Protein AF-Q4DW74-F1 (afdb_monomer_lite)

Secondary structure (DSSP, 8-state):
------------------------TT-----EE-TTS-EE-----------TT-TTTT--SSGGGG-S-S-SS-SSTT-GGGS--PPP-HHHHH---SGGGTT--PPPTT--SGGGPPPHHHHHHHHHHHHHHHHTT---HHHHHHTS-TT-TT-----HHHHTTS-S------SS-EETTEE-SS----TTTTSSS-------SS-PPPPPBTTTB---TTT---S--TT-PPPPPHHHHHHHHHHTT-S-GGGG-------------------PPP-PPPPPPP-------------------------------------------PPPPP---PPP--PPPPHHHHHHHHHHHHHHHHHH----

Radius of gyration: 37.07 Å; chains: 1; bounding box: 105×82×96 Å

Structure (mmCIF, N/CA/C/O backbone):
data_AF-Q4DW74-F1
#
_entry.id   AF-Q4DW74-F1
#
loop_
_atom_site.group_PDB
_atom_site.id
_atom_site.type_symbol
_atom_site.label_atom_id
_atom_site.label_alt_id
_atom_site.label_comp_id
_atom_site.label_asym_id
_atom_site.label_entity_id
_atom_site.label_seq_id
_atom_site.pdbx_PDB_ins_code
_atom_site.Cartn_x
_atom_site.Cartn_y
_atom_site.Cartn_z
_atom_site.occupancy
_atom_site.B_iso_or_equiv
_atom_site.auth_seq_id
_atom_site.auth_comp_id
_atom_site.auth_asym_id
_atom_site.auth_atom_id
_atom_site.pdbx_PDB_model_num
ATOM 1 N N . MET A 1 1 ? -3.933 -11.320 -63.863 1.00 44.84 1 MET A N 1
ATOM 2 C CA . MET A 1 1 ? -2.731 -10.717 -64.478 1.00 44.84 1 MET A CA 1
ATOM 3 C C . MET A 1 1 ? -1.584 -10.822 -63.482 1.00 44.84 1 MET A C 1
ATOM 5 O O . MET A 1 1 ? -1.644 -10.187 -62.441 1.00 44.84 1 MET A O 1
ATOM 9 N N . HIS A 1 2 ? -0.610 -11.697 -63.739 1.00 45.28 2 HIS A N 1
ATOM 10 C CA . HIS A 1 2 ? 0.595 -11.840 -62.915 1.00 45.28 2 HIS A CA 1
ATOM 11 C C . HIS A 1 2 ? 1.611 -10.762 -63.317 1.00 45.28 2 HIS A C 1
ATOM 13 O O . HIS A 1 2 ? 1.983 -10.729 -64.492 1.00 45.28 2 HIS A O 1
ATOM 19 N N . PRO A 1 3 ? 2.108 -9.917 -62.400 1.00 59.47 3 PRO A N 1
ATOM 20 C CA . PRO A 1 3 ? 3.282 -9.113 -62.694 1.00 59.47 3 PRO A CA 1
ATOM 21 C C . PRO A 1 3 ? 4.505 -10.040 -62.723 1.00 59.47 3 PRO A C 1
ATOM 23 O O . PRO A 1 3 ? 4.960 -10.534 -61.692 1.00 59.47 3 PRO A O 1
ATOM 26 N N . ARG A 1 4 ? 5.026 -10.313 -63.924 1.00 52.66 4 ARG A N 1
ATOM 27 C CA . ARG A 1 4 ? 6.381 -10.850 -64.101 1.00 52.66 4 ARG A CA 1
ATOM 28 C C . ARG A 1 4 ? 7.361 -9.742 -63.715 1.00 52.66 4 ARG A C 1
ATOM 30 O O . ARG A 1 4 ? 7.596 -8.831 -64.498 1.00 52.66 4 ARG A O 1
ATOM 37 N N . LEU A 1 5 ? 7.915 -9.813 -62.507 1.00 51.16 5 LEU A N 1
ATOM 38 C CA . LEU A 1 5 ? 9.083 -9.020 -62.132 1.00 51.16 5 LEU A CA 1
ATOM 39 C C . LEU A 1 5 ? 10.327 -9.714 -62.698 1.00 51.16 5 LEU A C 1
ATOM 41 O O . LEU A 1 5 ? 10.825 -10.682 -62.129 1.00 51.16 5 LEU A O 1
ATOM 45 N N . GLN A 1 6 ? 10.797 -9.239 -63.851 1.00 50.84 6 GLN A N 1
ATOM 46 C CA . GLN A 1 6 ? 12.161 -9.490 -64.309 1.00 50.84 6 GLN A CA 1
ATOM 47 C C . GLN A 1 6 ? 13.092 -8.540 -63.549 1.00 50.84 6 GLN A C 1
ATOM 49 O O . GLN A 1 6 ? 13.115 -7.343 -63.817 1.00 50.84 6 GLN A O 1
ATOM 54 N N . CYS A 1 7 ? 13.853 -9.075 -62.596 1.00 45.88 7 CYS A N 1
ATOM 55 C CA . CYS A 1 7 ? 15.020 -8.396 -62.044 1.00 45.88 7 CYS A CA 1
ATOM 56 C C . CYS A 1 7 ? 16.254 -8.906 -62.789 1.00 45.88 7 CYS A C 1
ATOM 58 O O . CYS A 1 7 ? 16.710 -10.022 -62.551 1.00 45.88 7 CYS A O 1
ATOM 60 N N . SER A 1 8 ? 16.784 -8.096 -63.697 1.00 46.50 8 SER A N 1
ATOM 61 C CA . SER A 1 8 ? 18.131 -8.248 -64.244 1.00 46.50 8 SER A CA 1
ATOM 62 C C . SER A 1 8 ? 19.105 -7.501 -63.331 1.00 46.50 8 SER A C 1
ATOM 64 O O . SER A 1 8 ? 19.086 -6.272 -63.301 1.00 46.50 8 SER A O 1
ATOM 66 N N . SER A 1 9 ? 19.934 -8.223 -62.571 1.00 50.59 9 SER A N 1
ATOM 67 C CA . SER A 1 9 ? 21.164 -7.657 -62.002 1.00 50.59 9 SER A CA 1
ATOM 68 C C . SER A 1 9 ? 22.356 -8.337 -62.659 1.00 50.59 9 SER A C 1
ATOM 70 O O . SER A 1 9 ? 22.619 -9.517 -62.417 1.00 50.59 9 SER A O 1
ATOM 72 N N . THR A 1 10 ? 23.044 -7.588 -63.503 1.00 47.59 10 THR A N 1
ATOM 73 C CA . THR A 1 10 ? 24.372 -7.911 -64.011 1.00 47.59 10 THR A CA 1
ATOM 74 C C . THR A 1 10 ? 25.407 -7.323 -63.054 1.00 47.59 10 THR A C 1
ATOM 76 O O . THR A 1 10 ? 25.211 -6.234 -62.524 1.00 47.59 10 THR A O 1
ATOM 79 N N . ASP A 1 11 ? 26.480 -8.082 -62.865 1.00 42.69 11 ASP A N 1
ATOM 80 C CA . ASP A 1 11 ? 27.763 -7.709 -62.270 1.00 42.69 11 ASP A CA 1
ATOM 81 C C . ASP A 1 11 ? 27.876 -7.479 -60.752 1.00 42.69 11 ASP A C 1
ATOM 83 O O . ASP A 1 11 ? 27.497 -6.469 -60.167 1.00 42.69 11 ASP A O 1
ATOM 87 N N . ALA A 1 12 ? 28.443 -8.527 -60.141 1.00 45.84 12 ALA A N 1
ATOM 88 C CA . ALA A 1 12 ? 29.702 -8.500 -59.400 1.00 45.84 12 ALA A CA 1
ATOM 89 C C . ALA A 1 12 ? 29.939 -7.296 -58.477 1.00 45.84 12 ALA A C 1
ATOM 91 O O . ALA A 1 12 ? 30.597 -6.338 -58.845 1.00 45.84 12 ALA A O 1
ATOM 92 N N . ASP A 1 13 ? 29.480 -7.426 -57.232 1.00 45.56 13 ASP A N 1
ATOM 93 C CA . ASP A 1 13 ? 30.366 -7.292 -56.073 1.00 45.56 13 ASP A CA 1
ATOM 94 C C . ASP A 1 13 ? 29.697 -7.918 -54.840 1.00 45.56 13 ASP A C 1
ATOM 96 O O . ASP A 1 13 ? 28.639 -7.500 -54.360 1.00 45.56 13 ASP A O 1
ATOM 100 N N . PHE A 1 14 ? 30.306 -9.000 -54.351 1.00 43.28 14 PHE A N 1
ATOM 101 C CA . PHE A 1 14 ? 29.861 -9.786 -53.202 1.00 43.28 14 PHE A CA 1
ATOM 102 C C . PHE A 1 14 ? 30.123 -9.023 -51.894 1.00 43.28 14 PHE A C 1
ATOM 104 O O . PHE A 1 14 ? 31.085 -9.289 -51.181 1.00 43.28 14 PHE A O 1
ATOM 111 N N . PHE A 1 15 ? 29.225 -8.117 -51.515 1.00 45.59 15 PHE A N 1
ATOM 112 C CA . PHE A 1 15 ? 29.114 -7.656 -50.131 1.00 45.59 15 PHE A CA 1
ATOM 113 C C . PHE A 1 15 ? 27.687 -7.822 -49.626 1.00 45.59 15 PHE A C 1
ATOM 115 O O . PHE A 1 15 ? 26.719 -7.533 -50.325 1.00 45.59 15 PHE A O 1
ATOM 122 N N . ARG A 1 16 ? 27.577 -8.321 -48.389 1.00 51.59 16 ARG A N 1
ATOM 123 C CA . ARG A 1 16 ? 26.347 -8.598 -47.631 1.00 51.59 16 ARG A CA 1
ATOM 124 C C . ARG A 1 16 ? 25.359 -7.417 -47.673 1.00 51.59 16 ARG A C 1
ATOM 126 O O . ARG A 1 16 ? 25.294 -6.619 -46.745 1.00 51.59 16 ARG A O 1
ATOM 133 N N . ARG A 1 17 ? 24.547 -7.325 -48.722 1.00 54.62 17 ARG A N 1
ATOM 134 C CA . ARG A 1 17 ? 23.360 -6.469 -48.795 1.00 54.62 17 ARG A CA 1
ATOM 135 C C . ARG A 1 17 ? 22.158 -7.376 -48.983 1.00 54.62 17 ARG A C 1
ATOM 137 O O . ARG A 1 17 ? 21.857 -7.814 -50.086 1.00 54.62 17 ARG A O 1
ATOM 144 N N . GLY A 1 18 ? 21.488 -7.689 -47.875 1.00 54.59 18 GLY A N 1
ATOM 145 C CA . GLY A 1 18 ? 20.152 -8.267 -47.939 1.00 54.59 18 GLY A CA 1
ATOM 146 C C . GLY A 1 18 ? 19.253 -7.302 -48.706 1.00 54.59 18 GLY A C 1
ATOM 147 O O . GLY A 1 18 ? 19.072 -6.159 -48.286 1.00 54.59 18 GLY A O 1
ATOM 148 N N . ILE A 1 19 ? 18.737 -7.742 -49.852 1.00 56.97 19 ILE A N 1
ATOM 149 C CA . ILE A 1 19 ? 17.760 -6.984 -50.629 1.00 56.97 19 ILE A CA 1
ATOM 150 C C . ILE A 1 19 ? 16.474 -6.961 -49.806 1.00 56.97 19 ILE A C 1
ATOM 152 O O . ILE A 1 19 ? 15.724 -7.933 -49.759 1.00 56.97 19 ILE A O 1
ATOM 156 N N . CYS A 1 20 ? 16.242 -5.851 -49.115 1.00 54.75 20 CYS A N 1
ATOM 157 C CA . CYS A 1 20 ? 14.987 -5.598 -48.431 1.00 54.75 20 CYS A CA 1
ATOM 158 C C . CYS A 1 20 ? 14.005 -5.050 -49.474 1.00 54.75 20 CYS A C 1
ATOM 160 O O . CYS A 1 20 ? 13.934 -3.843 -49.710 1.00 54.75 20 CYS A O 1
ATOM 162 N N . ALA A 1 21 ? 13.295 -5.941 -50.169 1.00 55.81 21 ALA A N 1
ATOM 163 C CA . ALA A 1 21 ? 12.169 -5.530 -50.996 1.00 55.81 21 ALA A CA 1
ATOM 164 C C . ALA A 1 21 ? 11.084 -4.964 -50.067 1.00 55.81 21 ALA A C 1
ATOM 166 O O . ALA A 1 21 ? 10.606 -5.661 -49.172 1.00 55.81 21 ALA A O 1
ATOM 167 N N . ARG A 1 22 ? 10.724 -3.689 -50.259 1.00 49.09 22 ARG A N 1
ATOM 168 C CA . ARG A 1 22 ? 9.644 -3.009 -49.531 1.00 49.09 22 ARG A CA 1
ATOM 169 C C . ARG A 1 22 ? 8.293 -3.639 -49.888 1.00 49.09 22 ARG A C 1
ATOM 171 O O . ARG A 1 22 ? 7.554 -3.110 -50.709 1.00 49.09 22 ARG A O 1
ATOM 178 N N . PHE A 1 23 ? 7.968 -4.766 -49.268 1.00 55.03 23 PHE A N 1
ATOM 179 C CA . PHE A 1 23 ? 6.585 -5.194 -49.089 1.00 55.03 23 PHE A CA 1
ATOM 180 C C . PHE A 1 23 ? 6.030 -4.513 -47.836 1.00 55.03 23 PHE A C 1
ATOM 182 O O . PHE A 1 23 ? 6.805 -4.106 -46.972 1.00 55.03 23 PHE A O 1
ATOM 189 N N . SER A 1 24 ? 4.706 -4.314 -47.797 1.00 57.78 24 SER A N 1
ATOM 190 C CA . SER A 1 24 ? 3.958 -3.675 -46.701 1.00 57.78 24 SER A CA 1
ATOM 191 C C . SER A 1 24 ? 4.647 -3.862 -45.346 1.00 57.78 24 SER A C 1
ATOM 193 O O . SER A 1 24 ? 4.995 -4.988 -44.992 1.00 57.78 24 SER A O 1
ATOM 195 N N . LEU A 1 25 ? 4.819 -2.760 -44.604 1.00 57.75 25 LEU A N 1
ATOM 196 C CA . LEU A 1 25 ? 5.593 -2.609 -43.356 1.00 57.75 25 LEU A CA 1
ATOM 197 C C . LEU A 1 25 ? 5.300 -3.660 -42.257 1.00 57.75 25 LEU A C 1
ATOM 199 O O . LEU A 1 25 ? 5.953 -3.674 -41.221 1.00 57.75 25 LEU A O 1
ATOM 203 N N . GLN A 1 26 ? 4.319 -4.532 -42.474 1.00 59.12 26 GLN A N 1
ATOM 204 C CA . GLN A 1 26 ? 3.887 -5.609 -41.595 1.00 59.12 26 GLN A CA 1
ATOM 205 C C . GLN A 1 26 ? 4.569 -6.970 -41.848 1.00 59.12 26 GLN A C 1
ATOM 207 O O . GLN A 1 26 ? 4.440 -7.852 -41.000 1.00 59.12 26 GLN A O 1
ATOM 212 N N . CYS A 1 27 ? 5.306 -7.182 -42.949 1.00 57.38 27 CYS A N 1
ATOM 213 C CA . CYS A 1 27 ? 5.961 -8.472 -43.228 1.00 57.38 27 CYS A CA 1
ATOM 214 C C . CYS A 1 27 ? 7.404 -8.308 -43.736 1.00 57.38 27 CYS A C 1
ATOM 216 O O . CYS A 1 27 ? 7.640 -8.099 -44.923 1.00 57.38 27 CYS A O 1
ATOM 218 N N . LEU A 1 28 ? 8.385 -8.452 -42.838 1.00 58.97 28 LEU A N 1
ATOM 219 C CA . LEU A 1 28 ? 9.796 -8.629 -43.200 1.00 58.97 28 LEU A CA 1
ATOM 220 C C . LEU A 1 28 ? 10.042 -10.097 -43.574 1.00 58.97 28 LEU A C 1
ATOM 222 O O . LEU A 1 28 ? 10.019 -10.974 -42.712 1.00 58.97 28 LEU A O 1
ATOM 226 N N . PHE A 1 29 ? 10.297 -10.360 -44.855 1.00 59.84 29 PHE A N 1
ATOM 227 C CA . PHE A 1 29 ? 10.784 -11.657 -45.321 1.00 59.84 29 PHE A CA 1
ATOM 228 C C . PHE A 1 29 ? 12.314 -11.656 -45.296 1.00 59.84 29 PHE A C 1
ATOM 230 O O . PHE A 1 29 ? 12.952 -10.868 -45.993 1.00 59.84 29 PHE A O 1
ATOM 237 N N . PHE A 1 30 ? 12.912 -12.544 -44.501 1.00 60.31 30 PHE A N 1
ATOM 238 C CA . PHE A 1 30 ? 14.353 -12.778 -44.527 1.00 60.31 30 PHE A CA 1
ATOM 239 C C . PHE A 1 30 ? 14.657 -13.901 -45.517 1.00 60.31 30 PHE A C 1
ATOM 241 O O . PHE A 1 30 ? 14.289 -15.054 -45.300 1.00 60.31 30 PHE A O 1
ATOM 248 N N . PHE A 1 31 ? 15.340 -13.564 -46.608 1.00 61.06 31 PHE A N 1
ATOM 249 C CA . PHE A 1 31 ? 15.869 -14.548 -47.546 1.00 61.06 31 PHE A CA 1
ATOM 250 C C . PHE A 1 31 ? 17.258 -14.981 -47.077 1.00 61.06 31 PHE A C 1
ATOM 252 O O . PHE A 1 31 ? 18.255 -14.310 -47.339 1.00 61.06 31 PHE A O 1
ATOM 259 N N . CYS A 1 32 ? 17.331 -16.109 -46.373 1.00 59.69 32 CYS A N 1
ATOM 260 C CA . CYS A 1 32 ? 18.604 -16.770 -46.108 1.00 59.69 32 CYS A CA 1
ATOM 261 C C . CYS A 1 32 ? 18.934 -17.673 -47.301 1.00 59.69 32 CYS A C 1
ATOM 263 O O . CYS A 1 32 ? 18.243 -18.659 -47.558 1.00 59.69 32 CYS A O 1
ATOM 265 N N . ARG A 1 33 ? 19.991 -17.337 -48.046 1.00 60.56 33 ARG A N 1
ATOM 266 C CA . ARG A 1 33 ? 20.530 -18.223 -49.082 1.00 60.56 33 ARG A CA 1
ATOM 267 C C . ARG A 1 33 ? 21.269 -19.358 -48.372 1.00 60.56 33 ARG A C 1
ATOM 269 O O . ARG A 1 33 ? 22.346 -19.139 -47.826 1.00 60.56 33 ARG A O 1
ATOM 276 N N . GLY A 1 34 ? 20.663 -20.545 -48.321 1.00 64.06 34 GLY A N 1
ATOM 277 C CA . GLY A 1 34 ? 21.353 -21.741 -47.845 1.00 64.06 34 GLY A CA 1
ATOM 278 C C . GLY A 1 34 ? 22.546 -22.040 -48.755 1.00 64.06 34 GLY A C 1
ATOM 279 O O . GLY A 1 34 ? 22.468 -21.802 -49.963 1.00 64.06 34 GLY A O 1
ATOM 280 N N . GLY A 1 35 ? 23.641 -22.561 -48.189 1.00 73.50 35 GLY A N 1
ATOM 281 C CA . GLY A 1 35 ? 24.902 -22.836 -48.902 1.00 73.50 35 GLY A CA 1
ATOM 282 C C . GLY A 1 35 ? 24.768 -23.728 -50.145 1.00 73.50 35 GLY A C 1
ATOM 283 O O . GLY A 1 35 ? 25.670 -23.778 -50.969 1.00 73.50 35 GLY A O 1
ATOM 284 N N . ASN A 1 36 ? 23.611 -24.360 -50.334 1.00 74.19 36 ASN A N 1
ATOM 285 C CA . ASN A 1 36 ? 23.332 -25.302 -51.410 1.00 74.19 36 ASN A CA 1
ATOM 286 C C . ASN A 1 36 ? 22.682 -24.622 -52.635 1.00 74.19 36 ASN A C 1
ATOM 288 O O . ASN A 1 36 ? 22.180 -25.305 -53.519 1.00 74.19 36 ASN A O 1
ATOM 292 N N . GLY A 1 37 ? 22.580 -23.288 -52.661 1.00 71.00 37 GLY A N 1
ATOM 293 C CA . GLY A 1 37 ? 21.872 -22.553 -53.719 1.00 71.00 37 GLY A CA 1
ATOM 294 C C . GLY A 1 37 ? 20.343 -22.567 -53.594 1.00 71.00 37 GLY A C 1
ATOM 295 O O . GLY A 1 37 ? 19.670 -21.823 -54.302 1.00 71.00 37 GLY A O 1
ATOM 296 N N . TRP A 1 38 ? 19.791 -23.330 -52.649 1.00 64.62 38 TRP A N 1
ATOM 297 C CA . TRP A 1 38 ? 18.365 -23.339 -52.336 1.00 64.62 38 TRP A CA 1
ATOM 298 C C . TRP A 1 38 ? 18.021 -22.167 -51.409 1.00 64.62 38 TRP A C 1
ATOM 300 O O . TRP A 1 38 ? 18.493 -22.080 -50.272 1.00 64.62 38 TRP A O 1
ATOM 310 N N . ALA A 1 39 ? 17.195 -21.244 -51.899 1.00 59.72 39 ALA A N 1
ATOM 311 C CA . ALA A 1 39 ? 16.559 -20.233 -51.067 1.00 59.72 39 ALA A CA 1
ATOM 312 C C . ALA A 1 39 ? 15.363 -20.877 -50.354 1.00 59.72 39 ALA A C 1
ATOM 314 O O . ALA A 1 39 ? 14.342 -21.162 -50.976 1.00 59.72 39 ALA A O 1
ATOM 315 N N . PHE A 1 40 ? 15.480 -21.113 -49.047 1.00 57.06 40 PHE A N 1
ATOM 316 C CA . PHE A 1 40 ? 14.324 -21.467 -48.231 1.00 57.06 40 PHE A CA 1
ATOM 317 C C . PHE A 1 40 ? 13.594 -20.181 -47.849 1.00 57.06 40 PHE A C 1
ATOM 319 O O . PHE A 1 40 ? 14.096 -19.372 -47.069 1.00 57.06 40 PHE A O 1
ATOM 326 N N . VAL A 1 41 ? 12.388 -19.997 -48.388 1.00 60.12 41 VAL A N 1
ATOM 327 C CA . VAL A 1 41 ? 11.435 -19.025 -47.849 1.00 60.12 41 VAL A CA 1
ATOM 328 C C . VAL A 1 41 ? 10.848 -19.644 -46.586 1.00 60.12 41 VAL A C 1
ATOM 330 O O . VAL A 1 41 ? 9.824 -20.321 -46.618 1.00 60.12 41 VAL A O 1
ATOM 333 N N . SER A 1 42 ? 11.526 -19.454 -45.456 1.00 54.16 42 SER A N 1
ATOM 334 C CA . SER A 1 42 ? 10.931 -19.773 -44.163 1.00 54.16 42 SER A CA 1
ATOM 335 C C . SER A 1 42 ? 9.859 -18.728 -43.870 1.00 54.16 42 SER A C 1
ATOM 337 O O . SER A 1 42 ? 10.152 -17.631 -43.401 1.00 54.16 42 SER A O 1
ATOM 339 N N . ALA A 1 43 ? 8.594 -19.086 -44.102 1.00 56.94 43 ALA A N 1
ATOM 340 C CA . ALA A 1 43 ? 7.433 -18.330 -43.625 1.00 56.94 43 ALA A CA 1
ATOM 341 C C . ALA A 1 43 ? 7.332 -18.301 -42.081 1.00 56.94 43 ALA A C 1
ATOM 343 O O . ALA A 1 43 ? 6.402 -17.725 -41.525 1.00 56.94 43 ALA A O 1
ATOM 344 N N . ALA A 1 44 ? 8.321 -18.857 -41.371 1.00 55.38 44 ALA A N 1
ATOM 345 C CA . ALA A 1 44 ? 8.503 -18.733 -39.930 1.00 55.38 44 ALA A CA 1
ATOM 346 C C . ALA A 1 44 ? 8.997 -17.340 -39.486 1.00 55.38 44 ALA A C 1
ATOM 348 O O . ALA A 1 44 ? 9.523 -17.200 -38.382 1.00 55.38 44 ALA A O 1
ATOM 349 N N . ALA A 1 45 ? 8.794 -16.296 -40.300 1.00 54.31 45 ALA A N 1
ATOM 350 C CA . ALA A 1 45 ? 8.802 -14.918 -39.828 1.00 54.31 45 ALA A CA 1
ATOM 351 C C . ALA A 1 45 ? 7.566 -14.710 -38.938 1.00 54.31 45 ALA A C 1
ATOM 353 O O . ALA A 1 45 ? 6.594 -14.055 -39.313 1.00 54.31 45 ALA A O 1
ATOM 354 N N . GLY A 1 46 ? 7.588 -15.333 -37.755 1.00 55.69 46 GLY A N 1
ATOM 355 C CA . GLY A 1 46 ? 6.679 -15.010 -36.674 1.00 55.69 46 GLY A CA 1
ATOM 356 C C . GLY A 1 46 ? 6.720 -13.503 -36.523 1.00 55.69 46 GLY A C 1
ATOM 357 O O . GLY A 1 46 ? 7.796 -12.929 -36.368 1.00 55.69 46 GLY A O 1
ATOM 358 N N . CYS A 1 47 ? 5.564 -12.866 -36.685 1.00 56.38 47 CYS A N 1
ATOM 359 C CA . CYS A 1 47 ? 5.445 -11.427 -36.599 1.00 56.38 47 CYS A CA 1
ATOM 360 C C . CYS A 1 47 ? 5.987 -11.014 -35.224 1.00 56.38 47 CYS A C 1
ATOM 362 O O . CYS A 1 47 ? 5.341 -11.236 -34.196 1.00 56.38 47 CYS A O 1
ATOM 364 N N . CYS A 1 48 ? 7.223 -10.507 -35.202 1.00 64.44 48 CYS A N 1
ATOM 365 C CA . CYS A 1 48 ? 7.886 -9.994 -34.016 1.00 64.44 48 CYS A CA 1
ATOM 366 C C . CYS A 1 48 ? 7.224 -8.663 -33.678 1.00 64.44 48 CYS A C 1
ATOM 368 O O . CYS A 1 48 ? 7.822 -7.603 -33.845 1.00 64.44 48 CYS A O 1
ATOM 370 N N . PHE A 1 49 ? 5.961 -8.715 -33.250 1.00 66.38 49 PHE A N 1
ATOM 371 C CA . PHE A 1 49 ? 5.303 -7.584 -32.632 1.00 66.38 49 PHE A CA 1
ATOM 372 C C . PHE A 1 49 ? 6.163 -7.208 -31.433 1.00 66.38 49 PHE A C 1
ATOM 374 O O . PHE A 1 49 ? 6.200 -7.921 -30.424 1.00 66.38 49 PHE A O 1
ATOM 381 N N . LEU A 1 50 ? 6.920 -6.120 -31.592 1.00 71.31 50 LEU A N 1
ATOM 382 C CA . LEU A 1 50 ? 7.630 -5.503 -30.491 1.00 71.31 50 LEU A CA 1
ATOM 383 C C . LEU A 1 50 ? 6.587 -5.277 -29.402 1.00 71.31 50 LEU A C 1
ATOM 385 O O . LEU A 1 50 ? 5.526 -4.700 -29.649 1.00 7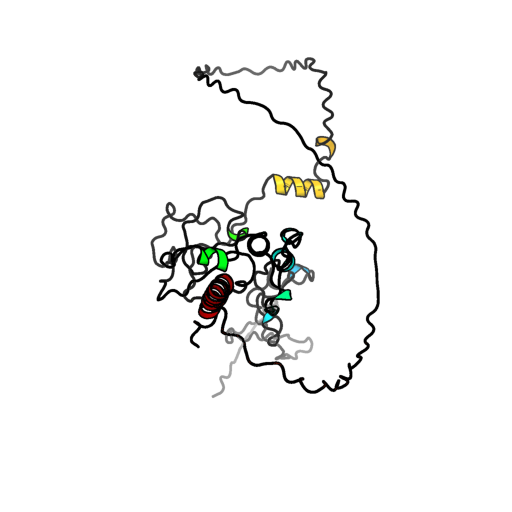1.31 50 LEU A O 1
ATOM 389 N N . ARG A 1 51 ? 6.847 -5.820 -28.212 1.00 79.12 51 ARG A N 1
ATOM 390 C CA . ARG A 1 51 ? 5.987 -5.555 -27.060 1.00 79.12 51 ARG A CA 1
ATOM 391 C C . ARG A 1 51 ? 5.923 -4.041 -26.876 1.00 79.12 51 ARG A C 1
ATOM 393 O O . ARG A 1 51 ? 6.964 -3.398 -26.979 1.00 79.12 51 ARG A O 1
ATOM 400 N N . GLY A 1 52 ? 4.724 -3.516 -26.613 1.00 80.75 52 GLY A N 1
ATOM 401 C CA . GLY A 1 52 ? 4.438 -2.076 -26.656 1.00 80.75 52 GLY A CA 1
ATOM 402 C C . GLY A 1 52 ? 5.417 -1.209 -25.863 1.00 80.75 52 GLY A C 1
ATOM 403 O O . GLY A 1 52 ? 5.747 -0.131 -26.329 1.00 80.75 52 GLY A O 1
ATOM 404 N N . ASP A 1 53 ? 5.951 -1.728 -24.750 1.00 86.19 53 ASP A N 1
ATOM 405 C CA . ASP A 1 53 ? 6.894 -1.030 -23.872 1.00 86.19 53 ASP A CA 1
ATOM 406 C C . ASP A 1 53 ? 7.947 -2.002 -23.301 1.00 86.19 53 ASP A C 1
ATOM 408 O O . ASP A 1 53 ? 7.901 -2.400 -22.135 1.00 86.19 53 ASP A O 1
ATOM 412 N N . ALA A 1 54 ? 8.887 -2.462 -24.129 1.00 86.62 54 ALA A N 1
ATOM 413 C CA . ALA A 1 54 ? 9.983 -3.308 -23.652 1.00 86.62 54 ALA A CA 1
ATOM 414 C C . ALA A 1 54 ? 11.082 -2.463 -22.980 1.00 86.62 54 ALA A C 1
ATOM 416 O O . ALA A 1 54 ? 11.745 -1.653 -23.633 1.00 86.62 54 ALA A O 1
ATOM 417 N N . ARG A 1 55 ? 11.319 -2.679 -21.678 1.00 86.25 55 ARG A N 1
ATOM 418 C CA . ARG A 1 55 ? 12.427 -2.046 -20.944 1.00 86.25 55 ARG A CA 1
ATOM 419 C C . ARG A 1 55 ? 13.761 -2.393 -21.614 1.00 86.25 55 ARG A C 1
ATOM 421 O O . ARG A 1 55 ? 14.077 -3.567 -21.778 1.00 86.25 55 ARG A O 1
ATOM 428 N N . ASN A 1 56 ? 14.541 -1.376 -21.984 1.00 89.00 56 ASN A N 1
ATOM 429 C CA . ASN A 1 56 ? 15.812 -1.520 -22.713 1.00 89.00 56 ASN A CA 1
ATOM 430 C C . ASN A 1 56 ? 15.687 -2.290 -24.046 1.00 89.00 56 ASN A C 1
ATOM 432 O O . ASN A 1 56 ? 16.641 -2.937 -24.498 1.00 89.00 56 ASN A O 1
ATOM 436 N N . GLY A 1 57 ? 14.504 -2.252 -24.668 1.00 87.31 57 GLY A N 1
ATOM 437 C CA . GLY A 1 57 ? 14.238 -2.912 -25.941 1.00 87.31 57 GLY A CA 1
ATOM 438 C C . GLY A 1 57 ? 14.381 -4.436 -25.868 1.00 87.31 57 GLY A C 1
ATOM 439 O O . GLY A 1 57 ? 13.793 -5.099 -25.018 1.00 87.31 57 GLY A O 1
ATOM 440 N N . GLY A 1 58 ? 15.148 -5.009 -26.799 1.00 87.06 58 GLY A N 1
ATOM 441 C CA . GLY A 1 58 ? 15.337 -6.458 -26.956 1.00 87.06 58 GLY A CA 1
ATOM 442 C C . GLY A 1 58 ? 16.464 -7.077 -26.120 1.00 87.06 58 GLY A C 1
ATOM 443 O O . GLY A 1 58 ? 16.882 -8.193 -26.418 1.00 87.06 58 GLY A O 1
ATOM 444 N N . SER A 1 59 ? 16.984 -6.379 -25.107 1.00 88.69 59 SER A N 1
ATOM 445 C CA . SER A 1 59 ? 18.162 -6.827 -24.349 1.00 88.69 59 SER A CA 1
ATOM 446 C C . SER A 1 59 ? 17.900 -8.118 -23.556 1.00 88.69 59 SER A C 1
ATOM 448 O O . SER A 1 59 ? 16.988 -8.188 -22.728 1.00 88.69 59 SER A O 1
ATOM 450 N N . SER A 1 60 ? 18.726 -9.144 -23.781 1.00 90.75 60 SER A N 1
ATOM 451 C CA . SER A 1 60 ? 18.621 -10.464 -23.135 1.00 90.75 60 SER A CA 1
ATOM 452 C C . SER A 1 60 ? 19.924 -10.944 -22.491 1.00 90.75 60 SER A C 1
ATOM 454 O O . SER A 1 60 ? 20.110 -12.144 -22.317 1.00 90.75 60 SER A O 1
ATOM 456 N N . MET A 1 61 ? 20.833 -10.023 -22.168 1.00 94.12 61 MET A N 1
ATOM 457 C CA . MET A 1 61 ? 22.149 -10.360 -21.618 1.00 94.12 61 MET A CA 1
ATOM 458 C C . MET A 1 61 ? 22.044 -11.013 -20.229 1.00 94.12 61 MET A C 1
ATOM 460 O O . MET A 1 61 ? 22.792 -11.934 -19.924 1.00 94.12 61 MET A O 1
ATOM 464 N N . THR A 1 62 ? 21.072 -10.593 -19.411 1.00 92.88 62 THR A N 1
ATOM 465 C CA . THR A 1 62 ? 20.663 -11.303 -18.189 1.00 92.88 62 THR A CA 1
ATOM 466 C C . THR A 1 62 ? 19.138 -11.326 -18.100 1.00 92.88 62 THR A C 1
ATOM 468 O O . THR A 1 62 ? 18.462 -10.476 -18.677 1.00 92.88 62 THR A O 1
ATOM 471 N N . LEU A 1 63 ? 18.545 -12.280 -17.377 1.00 89.44 63 LEU A N 1
ATOM 472 C CA . LEU A 1 63 ? 17.084 -12.286 -17.183 1.00 89.44 63 LEU A CA 1
ATOM 473 C C . LEU A 1 63 ? 16.597 -10.999 -16.494 1.00 89.44 63 LEU A C 1
ATOM 475 O O . LEU A 1 63 ? 15.512 -10.503 -16.796 1.00 89.44 63 LEU A O 1
ATOM 479 N N . CYS A 1 64 ? 17.439 -10.417 -15.638 1.00 89.81 64 CYS A N 1
ATOM 480 C CA . CYS A 1 64 ? 17.151 -9.197 -14.897 1.00 89.81 64 CYS A CA 1
ATOM 481 C C . CYS A 1 64 ? 17.128 -7.934 -15.773 1.00 89.81 64 CYS A C 1
ATOM 483 O O . CYS A 1 64 ? 16.473 -6.966 -15.384 1.00 89.81 64 CYS A O 1
ATOM 485 N N . THR A 1 65 ? 17.768 -7.912 -16.957 1.00 89.31 65 THR A N 1
ATOM 486 C CA . THR A 1 65 ? 17.747 -6.714 -17.827 1.00 89.31 65 THR A CA 1
ATOM 487 C C . THR A 1 65 ? 16.346 -6.363 -18.318 1.00 89.31 65 THR A C 1
ATOM 489 O O . THR A 1 65 ? 16.100 -5.209 -18.661 1.00 89.31 65 THR A O 1
ATOM 492 N N . LYS A 1 66 ? 15.418 -7.329 -18.316 1.00 88.75 66 LYS A N 1
ATOM 493 C CA . LYS A 1 66 ? 14.011 -7.109 -18.677 1.00 88.75 66 LYS A CA 1
ATOM 494 C C . LYS A 1 66 ? 13.179 -6.498 -17.542 1.00 88.75 66 LYS A C 1
ATOM 496 O O . LYS A 1 66 ? 12.083 -6.019 -17.804 1.00 88.75 66 LYS A O 1
ATOM 501 N N . GLY A 1 67 ? 13.696 -6.459 -16.311 1.00 90.19 67 GLY A N 1
ATOM 502 C CA . GLY A 1 67 ? 12.955 -6.036 -15.121 1.00 90.19 67 GLY A CA 1
ATOM 503 C C . GLY A 1 67 ? 12.045 -7.126 -14.540 1.00 90.19 67 GLY A C 1
ATOM 504 O O . GLY A 1 67 ? 11.981 -8.242 -15.049 1.00 90.19 67 GLY A O 1
ATOM 505 N N . MET A 1 68 ? 11.353 -6.797 -13.443 1.00 90.62 68 MET A N 1
ATOM 506 C CA . MET A 1 68 ? 10.433 -7.718 -12.754 1.00 90.62 68 MET A CA 1
ATOM 507 C C . MET A 1 68 ? 9.154 -7.984 -13.572 1.00 90.62 68 MET A C 1
ATOM 509 O O . MET A 1 68 ? 8.640 -9.099 -13.578 1.00 90.62 68 MET A O 1
ATOM 513 N N . GLY A 1 69 ? 8.654 -6.969 -14.283 1.00 88.19 69 GLY A N 1
ATOM 514 C CA . GLY A 1 69 ? 7.547 -7.076 -15.234 1.00 88.19 69 GLY A CA 1
ATOM 515 C C . GLY A 1 69 ? 8.064 -6.976 -16.667 1.00 88.19 69 GLY A C 1
ATOM 516 O O . GLY A 1 69 ? 8.831 -6.074 -16.986 1.00 88.19 69 GLY A O 1
ATOM 517 N N . LEU A 1 70 ? 7.662 -7.903 -17.543 1.00 87.12 70 LEU A N 1
ATOM 518 C CA . LEU A 1 70 ? 8.121 -7.916 -18.941 1.00 87.12 70 LEU A CA 1
ATOM 519 C C . LEU A 1 70 ? 7.337 -6.965 -19.864 1.00 87.12 70 LEU A C 1
ATOM 521 O O . LEU A 1 70 ? 7.691 -6.822 -21.036 1.00 87.12 70 LEU A O 1
ATOM 525 N N . SER A 1 71 ? 6.193 -6.472 -19.400 1.00 91.12 71 SER A N 1
ATOM 526 C CA . SER A 1 71 ? 5.261 -5.593 -20.104 1.00 91.12 71 SER A CA 1
ATOM 527 C C . SER A 1 71 ? 4.230 -5.094 -19.085 1.00 91.12 71 SER A C 1
ATOM 529 O O . SER A 1 71 ? 3.895 -5.866 -18.181 1.00 91.12 71 SER A O 1
ATOM 531 N N . PRO A 1 72 ? 3.704 -3.868 -19.240 1.00 91.94 72 PRO A N 1
ATOM 532 C CA . PRO A 1 72 ? 2.620 -3.378 -18.391 1.00 91.94 72 PRO A CA 1
ATOM 533 C C . PRO A 1 72 ? 1.310 -4.162 -18.585 1.00 91.94 72 PRO A C 1
ATOM 535 O O . PRO A 1 72 ? 0.474 -4.226 -17.680 1.00 91.94 72 PRO A O 1
ATOM 538 N N . ASP A 1 73 ? 1.123 -4.789 -19.749 1.00 93.31 73 ASP A N 1
ATOM 539 C CA . ASP A 1 73 ? -0.050 -5.608 -20.035 1.00 93.31 73 ASP A CA 1
ATOM 540 C C . ASP A 1 73 ? -0.019 -6.941 -19.281 1.00 93.31 73 ASP A C 1
ATOM 542 O O . ASP A 1 73 ? 1.033 -7.514 -18.989 1.00 93.31 73 ASP A O 1
ATOM 546 N N . SER A 1 74 ? -1.206 -7.500 -19.026 1.00 93.12 74 SER A N 1
ATOM 547 C CA . SER A 1 74 ? -1.321 -8.834 -18.436 1.00 93.12 74 SER A CA 1
ATOM 548 C C . SER A 1 74 ? -0.561 -9.861 -19.280 1.00 93.12 74 SER A C 1
ATOM 550 O O . SER A 1 74 ? -0.847 -10.032 -20.469 1.00 93.12 74 SER A O 1
ATOM 552 N N . HIS A 1 75 ? 0.345 -10.616 -18.658 1.00 92.00 75 HIS A N 1
ATOM 553 C CA . HIS A 1 75 ? 1.146 -11.618 -19.367 1.00 92.00 75 HIS A CA 1
ATOM 554 C C . HIS A 1 75 ? 0.289 -12.731 -20.007 1.00 92.00 75 HIS A C 1
ATOM 556 O O . HIS A 1 75 ? 0.673 -13.315 -21.022 1.00 92.00 75 HIS A O 1
ATOM 562 N N . ARG A 1 76 ? -0.886 -13.027 -19.437 1.00 94.56 76 ARG A N 1
ATOM 563 C CA . ARG A 1 76 ? -1.835 -14.021 -19.956 1.00 94.56 76 ARG A CA 1
ATOM 564 C C . ARG A 1 76 ? -3.209 -13.391 -20.138 1.00 94.56 76 ARG A C 1
ATOM 566 O O . ARG A 1 76 ? -3.762 -12.852 -19.187 1.00 94.56 76 ARG A O 1
ATOM 573 N N . ARG A 1 77 ? -3.824 -13.587 -21.313 1.00 95.12 77 ARG A N 1
ATOM 574 C CA . ARG A 1 77 ? -5.183 -13.086 -21.622 1.00 95.12 77 ARG A CA 1
ATOM 575 C C . ARG A 1 77 ? -6.252 -13.531 -20.614 1.00 95.12 77 ARG A C 1
ATOM 577 O O . ARG A 1 77 ? -7.217 -12.816 -20.395 1.00 95.12 77 ARG A O 1
ATOM 584 N N . ARG A 1 78 ? -6.080 -14.705 -19.993 1.00 97.31 78 ARG A N 1
ATOM 585 C CA . ARG A 1 78 ? -7.001 -15.249 -18.975 1.00 97.31 78 ARG A CA 1
ATOM 586 C C . ARG A 1 78 ? -6.736 -14.741 -17.549 1.00 97.31 78 ARG A C 1
ATOM 588 O O . ARG A 1 78 ? -7.437 -15.155 -16.636 1.00 97.31 78 ARG A O 1
ATOM 595 N N . MET A 1 79 ? -5.731 -13.885 -17.343 1.00 97.31 79 MET A N 1
ATOM 596 C CA . MET A 1 79 ? -5.350 -13.354 -16.026 1.00 97.31 79 MET A CA 1
ATOM 597 C C . MET A 1 79 ? -5.254 -11.817 -16.040 1.00 97.31 79 MET A C 1
ATOM 599 O O . MET A 1 79 ? -4.185 -11.267 -15.766 1.00 97.31 79 MET A O 1
ATOM 603 N N . PRO A 1 80 ? -6.346 -11.089 -16.339 1.00 96.25 80 PRO A N 1
ATOM 604 C CA . PRO A 1 80 ? -6.319 -9.626 -16.449 1.00 96.25 80 PRO A CA 1
ATOM 605 C C . PRO A 1 80 ? -5.889 -8.919 -15.152 1.00 96.25 80 PRO A C 1
ATOM 607 O O . PRO A 1 80 ? -5.337 -7.826 -15.203 1.00 96.25 80 PRO A O 1
ATOM 610 N N . TRP A 1 81 ? -6.063 -9.553 -13.985 1.00 96.31 81 TRP A N 1
ATOM 611 C CA . TRP A 1 81 ? -5.615 -9.016 -12.691 1.00 96.31 81 TRP A CA 1
ATOM 612 C C . TRP A 1 81 ? -4.087 -8.950 -12.527 1.00 96.31 81 TRP A C 1
ATOM 614 O O . TRP A 1 81 ? -3.620 -8.386 -11.542 1.00 96.31 81 TRP A O 1
ATOM 624 N N . THR A 1 82 ? -3.321 -9.530 -13.459 1.00 95.81 82 THR A N 1
ATOM 625 C CA . THR A 1 82 ? -1.846 -9.486 -13.477 1.00 95.81 82 THR A CA 1
ATOM 626 C C . THR A 1 82 ? -1.275 -8.308 -14.263 1.00 95.81 82 THR A C 1
ATOM 628 O O . THR A 1 82 ? -0.057 -8.188 -14.343 1.00 95.81 82 THR A O 1
ATOM 631 N N . ALA A 1 83 ? -2.124 -7.460 -14.857 1.00 94.25 83 ALA A N 1
ATOM 632 C CA . ALA A 1 83 ? -1.665 -6.219 -15.471 1.00 94.25 83 ALA A CA 1
ATOM 633 C C . ALA A 1 83 ? -0.956 -5.340 -14.429 1.00 94.25 83 ALA A C 1
ATOM 635 O O . ALA A 1 83 ? -1.395 -5.249 -13.276 1.00 94.25 83 ALA A O 1
ATOM 636 N N . GLU A 1 84 ? 0.142 -4.713 -14.838 1.00 93.88 84 GLU A N 1
ATOM 637 C CA . GLU A 1 84 ? 0.936 -3.861 -13.965 1.00 93.88 84 GLU A CA 1
ATOM 638 C C . GLU A 1 84 ? 0.123 -2.626 -13.567 1.00 93.88 84 GLU A C 1
ATOM 640 O O . GLU A 1 84 ? -0.459 -1.924 -14.397 1.00 93.88 84 GLU A O 1
ATOM 645 N N . LYS A 1 85 ? 0.056 -2.369 -12.264 1.00 93.75 85 LYS A N 1
ATOM 646 C CA . LYS A 1 85 ? -0.609 -1.205 -11.683 1.00 93.75 85 LYS A CA 1
ATOM 647 C C . LYS A 1 85 ? 0.086 -0.826 -10.387 1.00 93.75 85 LYS A C 1
ATOM 649 O O . LYS A 1 85 ? 0.757 -1.651 -9.772 1.00 93.75 85 LYS A O 1
ATOM 654 N N . GLU A 1 86 ? -0.105 0.413 -9.952 1.00 91.62 86 GLU A N 1
ATOM 655 C CA . GLU A 1 86 ? 0.380 0.848 -8.645 1.00 91.62 86 GLU A CA 1
ATOM 656 C C . GLU A 1 86 ? -0.298 0.018 -7.541 1.00 91.62 86 GLU A C 1
ATOM 658 O O . GLU A 1 86 ? -1.522 0.023 -7.387 1.00 91.62 86 GLU A O 1
ATOM 663 N N . CYS A 1 87 ? 0.505 -0.724 -6.782 1.00 89.69 87 CYS A N 1
ATOM 664 C CA . CYS A 1 87 ? 0.046 -1.509 -5.643 1.00 89.69 87 CYS A CA 1
ATOM 665 C C . CYS A 1 87 ? 0.184 -0.686 -4.357 1.00 89.69 87 CYS A C 1
ATOM 667 O O . CYS A 1 87 ? 1.216 -0.068 -4.113 1.00 89.69 87 CYS A O 1
ATOM 669 N N . VAL A 1 88 ? -0.831 -0.723 -3.492 1.00 88.38 88 VAL A N 1
ATOM 670 C CA . VAL A 1 88 ? -0.754 -0.148 -2.138 1.00 88.38 88 VAL A CA 1
ATOM 671 C C . VAL A 1 88 ? -0.412 -1.247 -1.133 1.00 88.38 88 VAL A C 1
ATOM 673 O O . VAL A 1 88 ? -0.940 -2.355 -1.262 1.00 88.38 88 VAL A O 1
ATOM 676 N N . PRO A 1 89 ? 0.428 -0.971 -0.114 1.00 90.19 89 PRO A N 1
ATOM 677 C CA . PRO A 1 89 ? 0.817 -1.953 0.899 1.00 90.19 89 PRO A CA 1
ATOM 678 C C . PRO A 1 89 ? -0.364 -2.315 1.818 1.00 90.19 89 PRO A C 1
ATOM 680 O O . PRO A 1 89 ? -0.492 -1.842 2.951 1.00 90.19 89 PRO A O 1
ATOM 683 N N . GLY A 1 90 ? -1.251 -3.177 1.318 1.00 89.44 90 GLY A N 1
ATOM 684 C CA . GLY A 1 90 ? -2.512 -3.543 1.959 1.00 89.44 90 GLY A CA 1
ATOM 685 C C . GLY A 1 90 ? -2.343 -4.215 3.320 1.00 89.44 90 GLY A C 1
ATOM 686 O O . GLY A 1 90 ? -3.199 -4.041 4.177 1.00 89.44 90 GLY A O 1
ATOM 687 N N . VAL A 1 91 ? -1.227 -4.907 3.567 1.00 90.50 91 VAL A N 1
ATOM 688 C CA . VAL A 1 91 ? -0.940 -5.553 4.864 1.00 90.50 91 VAL A CA 1
ATOM 689 C C . VAL A 1 91 ? -0.781 -4.513 5.977 1.00 90.50 91 VAL A C 1
ATOM 691 O O . VAL A 1 91 ? -1.374 -4.629 7.052 1.00 90.50 91 VAL A O 1
ATOM 694 N N . VAL A 1 92 ? -0.030 -3.444 5.703 1.00 88.25 92 VAL A N 1
ATOM 695 C CA . VAL A 1 92 ? 0.208 -2.366 6.670 1.00 88.25 92 VAL A CA 1
ATOM 696 C C . VAL A 1 92 ? -1.051 -1.521 6.842 1.00 88.25 92 VAL A C 1
ATOM 698 O O . VAL A 1 92 ? -1.411 -1.172 7.960 1.00 88.25 92 VAL A O 1
ATOM 701 N N . HIS A 1 93 ? -1.762 -1.218 5.755 1.00 85.56 93 HIS A N 1
ATOM 702 C CA . HIS A 1 93 ? -2.965 -0.383 5.826 1.00 85.56 93 HIS A CA 1
ATOM 703 C C . HIS A 1 93 ? -4.215 -1.124 6.322 1.00 85.56 93 HIS A C 1
ATOM 705 O O . HIS A 1 93 ? -5.105 -0.492 6.891 1.00 85.56 93 HIS A O 1
ATOM 711 N N . GLY A 1 94 ? -4.293 -2.438 6.114 1.00 84.25 94 GLY A N 1
ATOM 712 C CA . GLY A 1 94 ? -5.416 -3.285 6.515 1.00 84.25 94 GLY A CA 1
ATOM 713 C C . GLY A 1 94 ? -5.347 -3.738 7.973 1.00 84.25 94 GLY A C 1
ATOM 714 O O . GLY A 1 94 ? -6.387 -3.933 8.602 1.00 84.25 94 GLY A O 1
ATOM 715 N N . SER A 1 95 ? -4.144 -3.853 8.544 1.00 87.50 95 SER A N 1
ATOM 716 C CA . SER A 1 95 ? -3.961 -4.192 9.959 1.00 87.50 95 SER A CA 1
ATOM 717 C C . SER A 1 95 ? -4.256 -2.982 10.850 1.00 87.50 95 SER A C 1
ATOM 719 O O . SER A 1 95 ? -3.404 -2.131 11.100 1.00 87.50 95 SER A O 1
ATOM 721 N N . LYS A 1 96 ? -5.487 -2.867 11.346 1.00 87.94 96 LYS A N 1
ATOM 722 C CA . LYS A 1 96 ? -5.824 -1.844 12.346 1.00 87.94 96 LYS A CA 1
ATOM 723 C C . LYS A 1 96 ? -5.254 -2.243 13.710 1.00 87.94 96 LYS A C 1
ATOM 725 O O . LYS A 1 96 ? -5.381 -3.398 14.113 1.00 87.94 96 LYS A O 1
ATOM 730 N N . GLY A 1 97 ? -4.646 -1.292 14.423 1.00 88.06 97 GLY A N 1
ATOM 731 C CA . GLY A 1 97 ? -4.152 -1.517 15.783 1.00 88.06 97 GLY A CA 1
ATOM 732 C C . GLY A 1 97 ? -5.311 -1.872 16.715 1.00 88.06 97 GLY A C 1
ATOM 733 O O . GLY A 1 97 ? -6.231 -1.072 16.879 1.00 88.06 97 GLY A O 1
ATOM 734 N N . LYS A 1 98 ? -5.305 -3.086 17.278 1.00 94.38 98 LYS A N 1
ATOM 735 C CA . LYS A 1 98 ? -6.382 -3.573 18.157 1.00 94.38 98 LYS A CA 1
ATOM 736 C C . LYS A 1 98 ? -6.278 -3.049 19.589 1.00 94.38 98 LYS A C 1
ATOM 738 O O . LYS A 1 98 ? -7.304 -2.991 20.241 1.00 94.38 98 LYS A O 1
ATOM 743 N N . MET A 1 99 ? -5.100 -2.579 20.006 1.00 94.50 99 MET A N 1
ATOM 744 C CA . MET A 1 99 ? -4.843 -2.095 21.371 1.00 94.50 99 MET A CA 1
ATOM 745 C C . MET A 1 99 ? -5.769 -0.951 21.807 1.00 94.50 99 MET A C 1
ATOM 747 O O . MET A 1 99 ? -6.106 -0.827 22.973 1.00 94.50 99 MET A O 1
ATOM 751 N N . VAL A 1 100 ? -6.246 -0.135 20.860 1.00 93.06 100 VAL A N 1
ATOM 752 C CA . VAL A 1 100 ? -7.214 0.950 21.128 1.00 93.06 100 VAL A CA 1
ATOM 753 C C . VAL A 1 100 ? -8.567 0.415 21.626 1.00 93.06 100 VAL A C 1
ATOM 755 O O . VAL A 1 100 ? -9.370 1.151 22.185 1.00 93.06 100 VAL A O 1
ATOM 758 N N . LEU A 1 101 ? -8.849 -0.867 21.397 1.00 95.81 101 LEU A N 1
ATOM 759 C CA . LEU A 1 101 ? -10.080 -1.522 21.829 1.00 95.81 101 LEU A CA 1
ATOM 760 C C . LEU A 1 101 ? -9.929 -2.216 23.188 1.00 95.81 101 LEU A C 1
ATOM 762 O O . LEU A 1 101 ? -10.925 -2.725 23.704 1.00 95.81 101 LEU A O 1
ATOM 766 N N . ASP A 1 102 ? -8.725 -2.251 23.760 1.00 95.88 102 ASP A N 1
ATOM 767 C CA . ASP A 1 102 ? -8.491 -2.888 25.051 1.00 95.88 102 ASP A CA 1
ATOM 768 C C . ASP A 1 102 ? -9.238 -2.101 26.144 1.00 95.88 102 ASP A C 1
ATOM 770 O O . ASP A 1 102 ? -9.221 -0.872 26.186 1.00 95.88 102 ASP A O 1
ATOM 774 N N . GLY A 1 103 ? -9.983 -2.810 26.995 1.00 94.50 103 GLY A N 1
ATOM 775 C CA . GLY A 1 103 ? -10.852 -2.207 28.017 1.00 94.50 103 GLY A CA 1
ATOM 776 C C . GLY A 1 103 ? -12.223 -1.723 27.518 1.00 94.50 103 GLY A C 1
ATOM 777 O O . GLY A 1 103 ? -13.079 -1.378 28.333 1.00 94.50 103 GLY A O 1
ATOM 778 N N . ALA A 1 104 ? -12.491 -1.738 26.208 1.00 94.88 104 ALA A N 1
ATOM 779 C CA . ALA A 1 104 ? -13.801 -1.391 25.663 1.00 94.88 104 ALA A CA 1
ATOM 780 C C . ALA A 1 104 ? -14.703 -2.630 25.531 1.00 94.88 104 ALA A C 1
ATOM 782 O O . ALA A 1 104 ? -14.487 -3.492 24.677 1.00 94.88 104 ALA A O 1
ATOM 783 N N . ARG A 1 105 ? -15.781 -2.697 26.324 1.00 95.31 105 ARG A N 1
ATOM 784 C CA . ARG A 1 105 ? -16.788 -3.762 26.211 1.00 95.31 105 ARG A CA 1
ATOM 785 C C . ARG A 1 105 ? -17.661 -3.544 24.973 1.00 95.31 105 ARG A C 1
ATOM 787 O O . ARG A 1 105 ? -18.563 -2.709 24.966 1.00 95.31 105 ARG A O 1
ATOM 794 N N . ARG A 1 106 ? -17.383 -4.291 23.905 1.00 94.88 106 ARG A N 1
ATOM 795 C CA . ARG A 1 106 ? -18.153 -4.248 22.654 1.00 94.88 106 ARG A CA 1
ATOM 796 C C . ARG A 1 106 ? -19.269 -5.287 22.693 1.00 94.88 106 ARG A C 1
ATOM 798 O O . ARG A 1 106 ? -19.022 -6.441 23.019 1.00 94.88 106 ARG A O 1
ATOM 805 N N . VAL A 1 107 ? -20.476 -4.863 22.336 1.00 94.50 107 VAL A N 1
ATOM 806 C CA . VAL A 1 107 ? -21.636 -5.744 22.157 1.00 94.50 107 VAL A CA 1
ATOM 807 C C . VAL A 1 107 ? -21.771 -6.050 20.671 1.00 94.50 107 VAL A C 1
ATOM 809 O O . VAL A 1 107 ? -21.611 -5.147 19.841 1.00 94.50 107 VAL A O 1
ATOM 812 N N . ASP A 1 108 ? -22.008 -7.315 20.336 1.00 96.06 108 ASP A N 1
ATOM 813 C CA . ASP A 1 108 ? -22.207 -7.729 18.950 1.00 96.06 108 ASP A CA 1
ATOM 814 C C . ASP A 1 108 ? -23.507 -7.138 18.372 1.00 96.06 108 ASP A C 1
ATOM 816 O O . ASP A 1 108 ? -24.447 -6.815 19.100 1.00 96.06 108 ASP A O 1
ATOM 820 N N . VAL A 1 109 ? -23.572 -6.977 17.049 1.00 94.44 109 VAL A N 1
ATOM 821 C CA . VAL A 1 109 ? -24.734 -6.406 16.346 1.00 94.44 109 VAL A CA 1
ATOM 822 C C . VAL A 1 109 ? -26.004 -7.229 16.572 1.00 94.44 109 VAL A C 1
ATOM 824 O O . VAL A 1 109 ? -27.093 -6.641 16.604 1.00 94.44 109 VAL A O 1
ATOM 827 N N . GLU A 1 110 ? -25.851 -8.543 16.746 1.00 96.44 110 GLU A N 1
ATOM 828 C CA . GLU A 1 110 ? -26.932 -9.520 16.913 1.00 96.44 110 GLU A CA 1
ATOM 829 C C . GLU A 1 110 ? -27.434 -9.631 18.368 1.00 96.44 110 GLU A C 1
ATOM 831 O O . GLU A 1 110 ? -28.555 -10.081 18.604 1.00 96.44 110 GLU A O 1
ATOM 836 N N . CYS A 1 111 ? -26.671 -9.140 19.351 1.00 94.94 111 CYS A N 1
ATOM 837 C CA . CYS A 1 111 ? -27.015 -9.194 20.775 1.00 94.94 111 CYS A CA 1
ATOM 838 C C . CYS A 1 111 ? -27.957 -8.043 21.182 1.00 94.94 111 CYS A C 1
ATOM 840 O O . CYS A 1 111 ? -27.526 -7.015 21.706 1.00 94.94 111 CYS A O 1
ATOM 842 N N . VAL A 1 112 ? -29.260 -8.202 20.918 1.00 94.50 112 VAL A N 1
ATOM 843 C CA . VAL A 1 112 ? -30.314 -7.200 21.226 1.00 94.50 112 VAL A CA 1
ATOM 844 C C . VAL A 1 112 ? -31.121 -7.561 22.487 1.00 94.50 112 VAL A C 1
ATOM 846 O O . VAL A 1 112 ? -32.023 -6.828 22.899 1.00 94.50 112 VAL A O 1
ATOM 849 N N . ASP A 1 113 ? -30.820 -8.689 23.124 1.00 96.19 113 ASP A N 1
ATOM 850 C CA . ASP A 1 113 ? -31.487 -9.116 24.347 1.00 96.19 113 ASP A CA 1
ATOM 851 C C . ASP A 1 113 ? -31.136 -8.203 25.537 1.00 96.19 113 ASP A C 1
ATOM 853 O O . ASP A 1 113 ? -30.118 -7.509 25.563 1.00 96.19 113 ASP A O 1
ATOM 857 N N . ARG A 1 114 ? -32.013 -8.184 26.547 1.00 95.69 114 ARG A N 1
ATOM 858 C CA . ARG A 1 114 ? -31.842 -7.324 27.729 1.00 95.69 114 ARG A CA 1
ATOM 859 C C . ARG A 1 114 ? -30.607 -7.687 28.558 1.00 95.69 114 ARG A C 1
ATOM 861 O O . ARG A 1 114 ? -30.072 -6.800 29.212 1.00 95.69 114 ARG A O 1
ATOM 868 N N . ALA A 1 115 ? -30.161 -8.944 28.537 1.00 95.88 115 ALA A N 1
ATOM 869 C CA . ALA A 1 115 ? -29.005 -9.386 29.315 1.00 95.88 115 ALA A CA 1
ATOM 870 C C . ALA A 1 115 ? -27.672 -8.940 28.683 1.00 95.88 115 ALA A C 1
ATOM 872 O O . ALA A 1 115 ? -26.696 -8.722 29.398 1.00 95.88 115 ALA A O 1
ATOM 873 N N . SER A 1 116 ? -27.649 -8.726 27.367 1.00 95.81 116 SER A N 1
ATOM 874 C CA . SER A 1 116 ? -26.499 -8.191 26.627 1.00 95.81 116 SER A CA 1
ATOM 875 C C . SER A 1 116 ? -26.358 -6.664 26.683 1.00 95.81 116 SER A C 1
ATOM 877 O O . SER A 1 116 ? -25.370 -6.119 26.183 1.00 95.81 116 SER A O 1
ATOM 879 N N . GLN A 1 117 ? -27.321 -5.942 27.267 1.00 95.00 117 GLN A N 1
ATOM 880 C CA . GLN A 1 117 ? -27.244 -4.483 27.373 1.00 95.00 117 GLN A CA 1
ATOM 881 C C . GLN A 1 117 ? -26.118 -4.059 28.329 1.00 95.00 117 GLN A C 1
ATOM 883 O O . GLN A 1 117 ? -25.971 -4.589 29.427 1.00 95.00 117 GLN A O 1
ATOM 888 N N . VAL A 1 118 ? -25.322 -3.076 27.904 1.00 95.69 118 VAL A N 1
ATOM 889 C CA . VAL A 1 118 ? -24.245 -2.468 28.703 1.00 95.69 118 VAL A CA 1
ATOM 890 C C . VAL A 1 118 ? -24.686 -1.120 29.260 1.00 95.69 118 VAL A C 1
ATOM 892 O O . VAL A 1 118 ? -25.587 -0.473 28.716 1.00 95.69 118 VAL A O 1
ATOM 895 N N . TYR A 1 119 ? -24.033 -0.670 30.333 1.00 96.56 119 TYR A N 1
ATOM 896 C CA . TYR A 1 119 ? -24.309 0.645 30.903 1.00 96.56 119 TYR A CA 1
ATOM 897 C C . TYR A 1 119 ? -24.078 1.739 29.837 1.00 96.56 119 TYR A C 1
ATOM 899 O O . TYR A 1 119 ? -23.093 1.663 29.096 1.00 96.56 119 TYR A O 1
ATOM 907 N N . PRO A 1 120 ? -24.935 2.773 29.723 1.00 96.81 120 PRO A N 1
ATOM 908 C CA . PRO A 1 120 ? -24.838 3.752 28.635 1.00 96.81 120 PRO A CA 1
ATOM 909 C C . PRO A 1 120 ? -23.466 4.431 28.511 1.00 96.81 120 PRO A C 1
ATOM 911 O O . PRO A 1 120 ? -23.008 4.701 27.400 1.00 96.81 120 PRO A O 1
ATOM 914 N N . LEU A 1 121 ? -22.772 4.663 29.632 1.00 96.88 121 LEU A N 1
ATOM 915 C CA . LEU A 1 121 ? -21.418 5.224 29.623 1.00 96.88 121 LEU A CA 1
ATOM 916 C C . LEU A 1 121 ? -20.383 4.250 29.031 1.00 96.88 121 LEU A C 1
ATOM 918 O O . LEU A 1 121 ? -19.482 4.679 28.311 1.00 96.88 121 LEU A O 1
ATOM 922 N N . GLU A 1 122 ? -20.521 2.944 29.279 1.00 96.25 122 GLU A N 1
ATOM 923 C CA . GLU A 1 122 ? -19.673 1.916 28.661 1.00 96.25 122 GLU A CA 1
ATOM 924 C C . GLU A 1 122 ? -19.928 1.824 27.153 1.00 96.25 122 GLU A C 1
ATOM 926 O O . GLU A 1 122 ? -18.975 1.757 26.375 1.00 96.25 122 GLU A O 1
ATOM 931 N N . ALA A 1 123 ? -21.193 1.914 26.723 1.00 96.00 123 ALA A N 1
ATOM 932 C CA . ALA A 1 123 ? -21.549 1.960 25.303 1.00 96.00 123 ALA A CA 1
ATOM 933 C C . ALA A 1 123 ? -20.894 3.153 24.588 1.00 96.00 123 ALA A C 1
ATOM 935 O O . ALA A 1 123 ? -20.364 3.006 23.484 1.00 96.00 123 ALA A O 1
ATOM 936 N N . LEU A 1 124 ? -20.888 4.330 25.226 1.00 97.00 124 LEU A N 1
ATOM 937 C CA . LEU A 1 124 ? -20.224 5.522 24.698 1.00 97.00 124 LEU A CA 1
ATOM 938 C C . LEU A 1 124 ? -18.706 5.332 24.598 1.00 97.00 124 LEU A C 1
ATOM 940 O O . LEU A 1 124 ? -18.136 5.623 23.546 1.00 97.00 124 LEU A O 1
ATOM 944 N N . ARG A 1 125 ? -18.052 4.787 25.633 1.00 97.00 125 ARG A N 1
ATOM 945 C CA . ARG A 1 125 ? -16.610 4.473 25.589 1.00 97.00 125 ARG A CA 1
ATOM 946 C C . ARG A 1 125 ? -16.278 3.500 24.457 1.00 97.00 125 ARG A C 1
ATOM 948 O O . ARG A 1 125 ? -15.346 3.748 23.697 1.00 97.00 125 ARG A O 1
ATOM 955 N N . ALA A 1 126 ? -17.076 2.448 24.278 1.00 97.00 126 ALA A N 1
ATOM 956 C CA . ALA A 1 126 ? -16.894 1.491 23.189 1.00 97.00 126 ALA A CA 1
ATOM 957 C C . ALA A 1 126 ? -17.089 2.122 21.799 1.00 97.00 126 ALA A C 1
ATOM 959 O O . ALA A 1 126 ? -16.357 1.792 20.859 1.00 97.00 126 ALA A O 1
ATOM 960 N N . ALA A 1 127 ? -18.035 3.055 21.656 1.00 96.44 127 ALA A N 1
ATOM 961 C CA . ALA A 1 127 ? -18.242 3.800 20.417 1.00 96.44 127 ALA A CA 1
ATOM 962 C C . ALA A 1 127 ? -17.054 4.726 20.094 1.00 96.44 127 ALA A C 1
ATOM 964 O O . ALA A 1 127 ? -16.603 4.754 18.945 1.00 96.44 127 ALA A O 1
ATOM 965 N N . VAL A 1 128 ? -16.509 5.427 21.095 1.00 96.38 128 VAL A N 1
ATOM 966 C CA . VAL A 1 128 ? -15.311 6.275 20.949 1.00 96.38 128 VAL A CA 1
ATOM 967 C C . VAL A 1 128 ? -14.095 5.431 20.566 1.00 96.38 128 VAL A C 1
ATOM 969 O O . VAL A 1 128 ? -13.487 5.702 19.532 1.00 96.38 128 VAL A O 1
ATOM 972 N N . ALA A 1 129 ? -13.816 4.344 21.291 1.00 96.25 129 ALA A N 1
ATOM 973 C CA . ALA A 1 129 ? -12.722 3.421 20.976 1.00 96.25 129 ALA A CA 1
ATOM 974 C C . ALA A 1 129 ? -12.850 2.831 19.559 1.00 96.25 129 ALA A C 1
ATOM 976 O O . ALA A 1 129 ? -11.880 2.729 18.808 1.00 96.25 129 ALA A O 1
ATOM 977 N N . THR A 1 130 ? -14.074 2.498 19.134 1.00 95.31 130 THR A N 1
ATOM 978 C CA . THR A 1 130 ? -14.340 2.027 17.765 1.00 95.31 130 THR A CA 1
ATOM 979 C C . THR A 1 130 ? -14.080 3.121 16.723 1.00 95.31 130 THR A C 1
ATOM 981 O O . THR A 1 130 ? -13.547 2.836 15.645 1.00 95.31 130 THR A O 1
ATOM 984 N N . CYS A 1 131 ? -14.434 4.374 17.016 1.00 92.88 131 CYS A N 1
ATOM 985 C CA . CYS A 1 131 ? -14.140 5.523 16.158 1.00 92.88 131 CYS A CA 1
ATOM 986 C C . CYS A 1 131 ? -12.624 5.720 16.006 1.00 92.88 131 CYS A C 1
ATOM 988 O O . CYS A 1 131 ? -12.119 5.775 14.881 1.00 92.88 131 CYS A O 1
ATOM 990 N N . GLU A 1 132 ? -11.890 5.724 17.119 1.00 93.44 132 GLU A N 1
ATOM 991 C CA . GLU A 1 132 ? -10.433 5.850 17.146 1.00 93.44 132 GLU A CA 1
ATOM 992 C C . GLU A 1 132 ? -9.760 4.712 16.384 1.00 93.44 132 GLU A C 1
ATOM 994 O O . GLU A 1 132 ? -8.999 4.976 15.454 1.00 93.44 132 GLU A O 1
ATOM 999 N N . HIS A 1 133 ? -10.136 3.459 16.651 1.00 93.00 133 HIS A N 1
ATOM 1000 C CA . HIS A 1 133 ? -9.649 2.282 15.928 1.00 93.00 133 HIS A CA 1
ATOM 1001 C C . HIS A 1 133 ? -9.847 2.395 14.405 1.00 93.00 133 HIS A C 1
ATOM 1003 O O . HIS A 1 133 ? -8.976 2.018 13.616 1.00 93.00 133 HIS A O 1
ATOM 1009 N N . ASN A 1 134 ? -10.971 2.966 13.961 1.00 91.44 134 ASN A N 1
ATOM 1010 C CA . ASN A 1 134 ? -11.250 3.196 12.541 1.00 91.44 134 ASN A CA 1
ATOM 1011 C C . ASN A 1 134 ? -10.460 4.363 11.927 1.00 91.44 134 ASN A C 1
ATOM 1013 O O . ASN A 1 134 ? -10.369 4.446 10.699 1.00 91.44 134 ASN A O 1
ATOM 1017 N N . THR A 1 135 ? -9.897 5.248 12.750 1.00 89.62 135 THR A N 1
ATOM 1018 C CA . THR A 1 135 ? -9.106 6.418 12.327 1.00 89.62 135 THR A CA 1
ATOM 1019 C C . THR A 1 135 ? -7.615 6.327 12.658 1.00 89.62 135 THR A C 1
ATOM 1021 O O . THR A 1 135 ? -6.850 7.167 12.190 1.00 89.62 135 THR A O 1
ATOM 1024 N N . PHE A 1 136 ? -7.187 5.294 13.389 1.00 88.25 136 PHE A N 1
ATOM 1025 C CA . PHE A 1 136 ? -5.844 5.165 13.961 1.00 88.25 136 PHE A CA 1
ATOM 1026 C C . PHE A 1 136 ? -4.719 5.274 12.921 1.00 88.25 136 PHE A C 1
ATOM 1028 O O . PHE A 1 136 ? -3.748 5.995 13.118 1.00 88.25 136 PHE A O 1
ATOM 1035 N N . ARG A 1 137 ? -4.860 4.615 11.763 1.00 84.19 137 ARG A N 1
ATOM 1036 C CA . ARG A 1 137 ? -3.858 4.673 10.675 1.00 84.19 137 ARG A CA 1
ATOM 1037 C C . ARG A 1 137 ? -4.067 5.816 9.683 1.00 84.19 137 ARG A C 1
ATOM 1039 O O . ARG A 1 137 ? -3.387 5.887 8.660 1.00 84.19 137 ARG A O 1
ATOM 1046 N N . GLY A 1 138 ? -5.015 6.698 9.961 1.00 85.88 138 GLY A N 1
ATOM 1047 C CA . GLY A 1 138 ? -5.359 7.816 9.107 1.00 85.88 138 GLY A CA 1
ATOM 1048 C C . GLY A 1 138 ? -6.832 7.842 8.737 1.00 85.88 138 GLY A C 1
ATOM 1049 O O . GLY A 1 138 ? -7.637 6.968 9.058 1.00 85.88 138 GLY A O 1
ATOM 1050 N N . LYS A 1 139 ? -7.195 8.908 8.034 1.00 82.25 139 LYS A N 1
ATOM 1051 C CA . LYS A 1 139 ? -8.569 9.137 7.609 1.00 82.25 139 LYS A CA 1
ATOM 1052 C C . LYS A 1 139 ? -8.809 8.321 6.349 1.00 82.25 139 LYS A C 1
ATOM 1054 O O . LYS A 1 139 ? -8.217 8.599 5.305 1.00 82.25 139 LYS A O 1
ATOM 1059 N N . ASN A 1 140 ? -9.687 7.323 6.440 1.00 80.75 140 ASN A N 1
ATOM 1060 C CA . ASN A 1 140 ? -10.242 6.758 5.226 1.00 80.75 140 ASN A CA 1
ATOM 1061 C C . ASN A 1 140 ? -11.010 7.867 4.487 1.00 80.75 140 ASN A C 1
ATOM 1063 O O . ASN A 1 140 ? -11.435 8.889 5.042 1.00 80.75 140 ASN A O 1
ATOM 1067 N N . ILE A 1 141 ? -11.176 7.641 3.203 1.00 74.00 141 ILE A N 1
ATOM 1068 C CA . ILE A 1 141 ? -11.800 8.590 2.303 1.00 74.00 141 ILE A CA 1
ATOM 1069 C C . ILE A 1 141 ? -13.234 8.925 2.746 1.00 74.00 141 ILE A C 1
ATOM 1071 O O . ILE A 1 141 ? -13.670 10.074 2.687 1.00 74.00 141 ILE A O 1
ATOM 1075 N N . PHE A 1 142 ? -13.950 7.906 3.225 1.00 75.44 142 PHE A N 1
ATOM 1076 C CA . PHE A 1 142 ? -15.348 7.982 3.621 1.00 75.44 142 PHE A CA 1
ATOM 1077 C C . PHE A 1 142 ? -15.560 8.859 4.859 1.00 75.44 142 PHE A C 1
ATOM 1079 O O . PHE A 1 142 ? -16.434 9.722 4.868 1.00 75.44 142 PHE 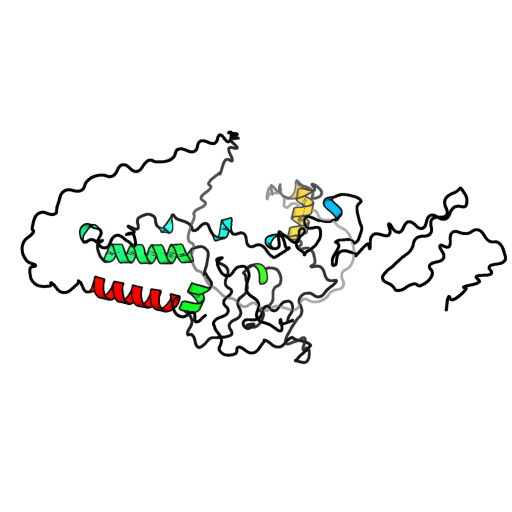A O 1
ATOM 1086 N N . ASN A 1 143 ? -14.688 8.734 5.846 1.00 77.00 143 ASN A N 1
ATOM 1087 C CA . ASN A 1 143 ? -14.692 9.490 7.086 1.00 77.00 143 ASN A CA 1
ATOM 1088 C C . ASN A 1 143 ? -14.388 10.964 6.821 1.00 77.00 143 ASN A C 1
ATOM 1090 O O . ASN A 1 143 ? -14.944 11.838 7.482 1.00 77.00 143 ASN A O 1
ATOM 1094 N N . TRP A 1 144 ? -13.529 11.257 5.840 1.00 76.19 144 TRP A N 1
ATOM 1095 C CA . TRP A 1 144 ? -13.215 12.639 5.494 1.00 76.19 144 TRP A CA 1
ATOM 1096 C C . TRP A 1 144 ? -14.388 13.350 4.825 1.00 76.19 144 TRP A C 1
ATOM 1098 O O . TRP A 1 144 ? -14.721 14.473 5.187 1.00 76.19 144 TRP A O 1
ATOM 1108 N N . SER A 1 145 ? -15.051 12.682 3.886 1.00 75.06 145 SER A N 1
ATOM 1109 C CA . SER A 1 145 ? -16.230 13.232 3.212 1.00 75.06 145 SER A CA 1
ATOM 1110 C C . SER A 1 145 ? -17.467 13.316 4.094 1.00 75.06 145 SER A C 1
ATOM 1112 O O . SER A 1 145 ? -18.250 14.229 3.901 1.00 75.06 145 SER A O 1
ATOM 1114 N N . LEU A 1 146 ? -17.655 12.397 5.050 1.00 77.94 146 LEU A N 1
ATOM 1115 C CA . LEU A 1 146 ? -18.800 12.453 5.965 1.00 77.94 146 LEU A CA 1
ATOM 1116 C C . LEU A 1 146 ? -18.743 13.696 6.859 1.00 77.94 146 LEU A C 1
ATOM 1118 O O . LEU A 1 146 ? -19.778 14.216 7.252 1.00 77.94 146 LEU A O 1
ATOM 1122 N N . ARG A 1 147 ? -17.534 14.192 7.151 1.00 78.94 147 ARG A N 1
ATOM 1123 C CA . ARG A 1 147 ? -17.325 15.427 7.915 1.00 78.94 147 ARG A CA 1
ATOM 1124 C C . ARG A 1 147 ? -17.366 16.696 7.066 1.00 78.94 147 ARG A C 1
ATOM 1126 O O . ARG A 1 147 ? -17.318 17.783 7.631 1.00 78.94 147 ARG A O 1
ATOM 1133 N N . ARG A 1 148 ? -17.393 16.592 5.735 1.00 76.06 148 ARG A N 1
ATOM 1134 C CA . ARG A 1 148 ? -17.451 17.765 4.856 1.00 76.06 148 ARG A CA 1
ATOM 1135 C C . ARG A 1 148 ? -18.884 18.005 4.407 1.00 76.06 148 ARG A C 1
ATOM 1137 O O . ARG A 1 148 ? -19.558 17.076 3.973 1.00 76.06 148 ARG A O 1
ATOM 1144 N N . ASN A 1 149 ? -19.308 19.267 4.466 1.00 70.81 149 ASN A N 1
ATOM 1145 C CA . ASN A 1 149 ? -20.556 19.710 3.855 1.00 70.81 149 ASN A CA 1
ATOM 1146 C C . ASN A 1 149 ? -20.600 19.235 2.399 1.00 70.81 149 ASN A C 1
ATOM 1148 O O . ASN A 1 149 ? -19.645 19.446 1.645 1.00 70.81 149 ASN A O 1
ATOM 1152 N N . GLN A 1 150 ? -21.710 18.599 2.007 1.00 66.00 150 GLN A N 1
ATOM 1153 C CA . GLN A 1 150 ? -21.904 18.060 0.653 1.00 66.00 150 GLN A CA 1
ATOM 1154 C C . GLN A 1 150 ? -21.696 19.116 -0.443 1.00 66.00 150 GLN A C 1
ATOM 1156 O O . GLN A 1 150 ? -21.349 18.765 -1.566 1.00 66.00 150 GLN A O 1
ATOM 1161 N N . MET A 1 151 ? -21.824 20.403 -0.106 1.00 59.47 151 MET A N 1
ATOM 1162 C CA . MET A 1 151 ? -21.594 21.522 -1.020 1.00 59.47 151 MET A CA 1
ATOM 1163 C C . MET A 1 151 ? -20.134 21.679 -1.479 1.00 59.47 151 MET A C 1
ATOM 1165 O O . MET A 1 151 ? -19.874 22.388 -2.442 1.00 59.47 151 MET A O 1
ATOM 1169 N N . CYS A 1 152 ? -19.164 21.008 -0.851 1.00 59.41 152 CYS A N 1
ATOM 1170 C CA . CYS A 1 152 ? -17.754 21.097 -1.240 1.00 59.41 152 CYS A CA 1
ATOM 1171 C C . CYS A 1 152 ? -17.324 19.987 -2.225 1.00 59.41 152 CYS A C 1
ATOM 1173 O O . CYS A 1 152 ? -16.294 19.326 -2.017 1.00 59.41 152 CYS A O 1
ATOM 1175 N N . SER A 1 153 ? -18.097 19.761 -3.292 1.00 58.78 153 SER A N 1
ATOM 1176 C CA . SER A 1 153 ? -17.690 18.910 -4.420 1.00 58.78 153 SER A CA 1
ATOM 1177 C C . SER A 1 153 ? -16.560 19.587 -5.207 1.00 58.78 153 SER A C 1
ATOM 1179 O O . SER A 1 153 ? -16.725 20.717 -5.648 1.00 58.78 153 SER A O 1
ATOM 1181 N N . GLY A 1 154 ? -15.411 18.922 -5.381 1.00 68.50 154 GLY A N 1
ATOM 1182 C CA . GLY A 1 154 ? -14.260 19.476 -6.125 1.00 68.50 154 GLY A CA 1
ATOM 1183 C C . GLY A 1 154 ? -12.928 19.495 -5.369 1.00 68.50 154 GLY A C 1
ATOM 1184 O O . GLY A 1 154 ? -11.928 19.988 -5.878 1.00 68.50 154 GLY A O 1
ATOM 1185 N N . ASN A 1 155 ? -12.881 18.942 -4.158 1.00 67.31 155 ASN A N 1
ATOM 1186 C CA . ASN A 1 155 ? -11.641 18.881 -3.395 1.00 67.31 155 ASN A CA 1
ATOM 1187 C C . ASN A 1 155 ? -10.666 17.838 -3.944 1.00 67.31 155 ASN A C 1
ATOM 1189 O O . ASN A 1 155 ? -11.029 16.677 -4.137 1.00 67.31 155 ASN A O 1
ATOM 1193 N N . GLY A 1 156 ? -9.413 18.255 -4.116 1.00 70.44 156 GLY A N 1
ATOM 1194 C CA . GLY A 1 156 ? -8.345 17.370 -4.543 1.00 70.44 156 GLY A CA 1
ATOM 1195 C C . GLY A 1 156 ? -7.856 16.448 -3.458 1.00 70.44 156 GLY A C 1
ATOM 1196 O O . GLY A 1 156 ? -7.486 16.865 -2.361 1.00 70.44 156 GLY A O 1
ATOM 1197 N N . PHE A 1 157 ? -7.834 15.175 -3.810 1.00 69.06 157 PHE A N 1
ATOM 1198 C CA . PHE A 1 157 ? -7.344 14.109 -2.973 1.00 69.06 157 PHE A CA 1
ATOM 1199 C C . PHE A 1 157 ? -6.010 13.616 -3.517 1.00 69.06 157 PHE A C 1
ATOM 1201 O O . PHE A 1 157 ? -5.882 13.320 -4.703 1.00 69.06 157 PHE A O 1
ATOM 1208 N N . THR A 1 158 ? -5.005 13.519 -2.653 1.00 69.94 158 THR A N 1
ATOM 1209 C CA . THR A 1 158 ? -3.686 13.007 -3.029 1.00 69.94 158 THR A CA 1
ATOM 1210 C C . THR A 1 158 ? -3.260 11.969 -2.006 1.00 69.94 158 THR A C 1
ATOM 1212 O O . THR A 1 158 ? -3.328 12.226 -0.802 1.00 69.94 158 THR A O 1
ATOM 1215 N N . ALA A 1 159 ? -2.791 10.812 -2.474 1.00 75.38 159 ALA A N 1
ATOM 1216 C CA . ALA A 1 159 ? -2.097 9.865 -1.613 1.00 75.38 159 ALA A CA 1
ATOM 1217 C C . ALA A 1 159 ? -0.864 10.542 -0.991 1.00 75.38 159 ALA A C 1
ATOM 1219 O O . ALA A 1 159 ? -0.248 11.417 -1.605 1.00 75.38 159 ALA A O 1
ATOM 1220 N N . ARG A 1 160 ? -0.486 10.147 0.231 1.00 75.38 160 ARG A N 1
ATOM 1221 C CA . ARG A 1 160 ? 0.665 10.745 0.931 1.00 75.38 160 ARG A CA 1
ATOM 1222 C C . ARG A 1 160 ? 1.955 10.619 0.110 1.00 75.38 160 ARG A C 1
ATOM 1224 O O . ARG A 1 160 ? 2.731 11.570 0.069 1.00 75.38 160 ARG A O 1
ATOM 1231 N N . SER A 1 161 ? 2.141 9.485 -0.571 1.00 75.56 161 SER A N 1
ATOM 1232 C CA . SER A 1 161 ? 3.250 9.242 -1.503 1.00 75.56 161 SER A CA 1
ATOM 1233 C C . SER A 1 161 ? 3.239 10.221 -2.674 1.00 75.56 161 SER A C 1
ATOM 1235 O O . SER A 1 161 ? 4.268 10.804 -2.982 1.00 75.56 161 SER A O 1
ATOM 1237 N N . GLY A 1 162 ? 2.067 10.508 -3.247 1.00 72.62 162 GLY A N 1
ATOM 1238 C CA . GLY A 1 162 ? 1.927 11.421 -4.386 1.00 72.62 162 GLY A CA 1
ATOM 1239 C C . GLY A 1 162 ? 2.370 12.866 -4.117 1.00 72.62 162 GLY A C 1
ATOM 1240 O O . GLY A 1 162 ? 2.571 13.620 -5.065 1.00 72.62 162 GLY A O 1
ATOM 1241 N N . ARG A 1 163 ? 2.538 13.273 -2.848 1.00 69.88 163 ARG A N 1
ATOM 1242 C CA . ARG A 1 163 ? 3.125 14.578 -2.483 1.00 69.88 163 ARG A CA 1
ATOM 1243 C C . ARG A 1 163 ? 4.591 14.502 -2.072 1.00 69.88 163 ARG A C 1
ATOM 1245 O O . ARG A 1 163 ? 5.286 15.514 -2.150 1.00 69.88 163 ARG A O 1
ATOM 1252 N N . ARG A 1 164 ? 5.051 13.357 -1.568 1.00 63.38 164 ARG A N 1
ATOM 1253 C CA . ARG A 1 164 ? 6.372 13.245 -0.948 1.00 63.38 164 ARG A CA 1
ATOM 1254 C C . ARG A 1 164 ? 7.399 12.959 -2.038 1.00 63.38 164 ARG A C 1
ATOM 1256 O O . ARG A 1 164 ? 7.379 11.895 -2.636 1.00 63.38 164 ARG A O 1
ATOM 1263 N N . GLY A 1 165 ? 8.262 13.933 -2.303 1.00 62.16 165 GLY A N 1
ATOM 1264 C CA . GLY A 1 165 ? 9.340 13.798 -3.284 1.00 62.16 165 GLY A CA 1
ATOM 1265 C C . GLY A 1 165 ? 9.674 15.086 -4.023 1.00 62.16 165 GLY A C 1
ATOM 1266 O O . GLY A 1 165 ? 10.761 15.179 -4.570 1.00 62.16 165 GLY A O 1
ATOM 1267 N N . ARG A 1 166 ? 8.791 16.098 -4.023 1.00 56.81 166 ARG A N 1
ATOM 1268 C CA . ARG A 1 166 ? 9.091 17.432 -4.571 1.00 56.81 166 ARG A CA 1
ATOM 1269 C C . ARG A 1 166 ? 8.355 18.513 -3.778 1.00 56.81 166 ARG A C 1
ATOM 1271 O O . ARG A 1 166 ? 7.173 18.354 -3.484 1.00 56.81 166 ARG A O 1
ATOM 1278 N N . THR A 1 167 ? 9.012 19.606 -3.427 1.00 37.91 167 THR A N 1
ATOM 1279 C CA . THR A 1 167 ? 8.504 20.659 -2.532 1.00 37.91 167 THR A CA 1
ATOM 1280 C C . THR A 1 167 ? 7.903 21.825 -3.319 1.00 37.91 167 THR A C 1
ATOM 1282 O O . THR A 1 167 ? 8.579 22.775 -3.684 1.00 37.91 167 THR A O 1
ATOM 1285 N N . THR A 1 168 ? 6.598 21.785 -3.583 1.00 42.19 168 THR A N 1
ATOM 1286 C CA . THR A 1 168 ? 5.792 23.004 -3.822 1.00 42.19 168 THR A CA 1
ATOM 1287 C C . THR A 1 168 ? 4.330 22.686 -3.489 1.00 42.19 168 THR A C 1
ATOM 1289 O O . THR A 1 168 ? 3.880 21.536 -3.588 1.00 42.19 168 THR A O 1
ATOM 1292 N N . ARG A 1 169 ? 3.557 23.678 -3.053 1.00 43.84 169 ARG A N 1
ATOM 1293 C CA . ARG A 1 169 ? 2.118 23.518 -2.808 1.00 43.84 169 ARG A CA 1
ATOM 1294 C C . ARG A 1 169 ? 1.389 23.466 -4.154 1.00 43.84 169 ARG A C 1
ATOM 1296 O O . ARG A 1 169 ? 1.356 24.457 -4.864 1.00 43.84 169 ARG A O 1
ATOM 1303 N N . THR A 1 170 ? 0.831 22.314 -4.521 1.00 50.12 170 THR A N 1
ATOM 1304 C CA . THR A 1 170 ? -0.045 22.208 -5.700 1.00 50.12 170 THR A CA 1
ATOM 1305 C C . THR A 1 170 ? -1.443 22.735 -5.344 1.00 50.12 170 THR A C 1
ATOM 1307 O O . THR A 1 170 ? -1.945 22.358 -4.274 1.00 50.12 170 THR A O 1
ATOM 1310 N N . PRO A 1 171 ? -2.087 23.560 -6.195 1.00 45.84 171 PRO A N 1
ATOM 1311 C CA . PRO A 1 171 ? -3.477 23.969 -6.000 1.00 45.84 171 PRO A CA 1
ATOM 1312 C C . PRO A 1 171 ? -4.435 22.763 -6.002 1.00 45.84 171 PRO A C 1
ATOM 1314 O O . PRO A 1 171 ? -4.119 21.683 -6.507 1.00 45.84 171 PRO A O 1
ATOM 1317 N N . LEU A 1 172 ? -5.599 22.937 -5.371 1.00 48.56 172 LEU A N 1
ATOM 1318 C CA . LEU A 1 172 ? -6.628 21.908 -5.176 1.00 48.56 172 LEU A CA 1
ATOM 1319 C C . LEU A 1 172 ? -7.156 21.404 -6.536 1.00 48.56 172 LEU A C 1
ATOM 1321 O O . LEU A 1 172 ? -7.836 22.139 -7.241 1.00 48.56 172 LEU A O 1
ATOM 1325 N N . ALA A 1 173 ? -6.848 20.157 -6.911 1.00 46.22 173 ALA A N 1
ATOM 1326 C CA . ALA A 1 173 ? -7.257 19.576 -8.197 1.00 46.22 173 ALA A CA 1
ATOM 1327 C C . ALA A 1 173 ? -8.554 18.735 -8.078 1.00 46.22 173 ALA A C 1
ATOM 1329 O O . ALA A 1 173 ? -8.578 17.848 -7.239 1.00 46.22 173 ALA A O 1
ATOM 1330 N N . PRO A 1 174 ? -9.600 18.935 -8.903 1.00 49.97 174 PRO A N 1
ATOM 1331 C CA . PRO A 1 174 ? -10.866 18.175 -8.867 1.00 49.97 174 PRO A CA 1
ATOM 1332 C C . PRO A 1 174 ? -10.745 16.653 -9.103 1.00 49.97 174 PRO A C 1
ATOM 1334 O O . PRO A 1 174 ? -9.662 16.128 -9.336 1.00 49.97 174 PRO A O 1
ATOM 1337 N N . SER A 1 175 ? -11.883 15.943 -9.082 1.00 56.53 175 SER A N 1
ATOM 1338 C CA . SER A 1 175 ? -12.096 14.475 -9.101 1.00 56.53 175 SER A CA 1
ATOM 1339 C C . SER A 1 175 ? -11.584 13.687 -10.325 1.00 56.53 175 SER A C 1
ATOM 1341 O O . SER A 1 175 ? -12.047 12.582 -10.610 1.00 56.53 175 SER A O 1
ATOM 1343 N N . PHE A 1 176 ? -10.606 14.217 -11.044 1.00 57.22 176 PHE A N 1
ATOM 1344 C CA . PHE A 1 176 ? -9.962 13.585 -12.181 1.00 57.22 176 PHE A CA 1
ATOM 1345 C C . PHE A 1 176 ? -8.531 13.223 -11.801 1.00 57.22 176 PHE A C 1
ATOM 1347 O O . PHE A 1 176 ? -7.848 13.973 -11.108 1.00 57.22 176 PHE A O 1
ATOM 1354 N N . ILE A 1 177 ? -8.060 12.062 -12.257 1.00 62.78 177 ILE A N 1
ATOM 1355 C CA . ILE A 1 177 ? -6.645 11.711 -12.116 1.00 62.78 177 ILE A CA 1
ATOM 1356 C C . ILE A 1 177 ? -5.858 12.696 -12.983 1.00 62.78 177 ILE A C 1
ATOM 1358 O O . ILE A 1 177 ? -5.936 12.637 -14.213 1.00 62.78 177 ILE A O 1
ATOM 1362 N N . SER A 1 178 ? -5.135 13.603 -12.334 1.00 55.09 178 SER A N 1
ATOM 1363 C CA . SER A 1 178 ? -4.180 14.497 -12.970 1.00 55.09 178 SER A CA 1
ATOM 1364 C C . SER A 1 178 ? -2.771 13.985 -12.692 1.00 55.09 178 SER A C 1
ATOM 1366 O O . SER A 1 178 ? -2.342 13.844 -11.548 1.00 55.09 178 SER A O 1
ATOM 1368 N N . VAL A 1 179 ? -2.045 13.679 -13.763 1.00 72.75 179 VAL A N 1
ATOM 1369 C CA . VAL A 1 179 ? -0.613 13.370 -13.706 1.00 72.75 179 VAL A CA 1
ATOM 1370 C C . VAL A 1 179 ? 0.081 14.451 -14.511 1.00 72.75 179 VAL A C 1
ATOM 1372 O O . VAL A 1 179 ? -0.251 14.635 -15.680 1.00 72.75 179 VAL A O 1
ATOM 1375 N N . ALA A 1 180 ? 0.976 15.209 -13.869 1.00 74.62 180 ALA A N 1
ATOM 1376 C CA . ALA A 1 180 ? 1.672 16.345 -14.483 1.00 74.62 180 ALA A CA 1
ATOM 1377 C C . ALA A 1 180 ? 0.718 17.282 -15.259 1.00 74.62 180 ALA A C 1
ATOM 1379 O O . ALA A 1 180 ? 0.909 17.540 -16.440 1.0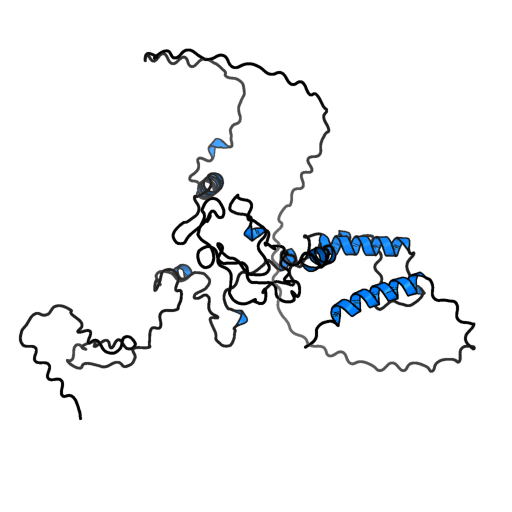0 74.62 180 ALA A O 1
ATOM 1380 N N . ALA A 1 181 ? -0.361 17.727 -14.603 1.00 74.19 181 ALA A N 1
ATOM 1381 C CA . ALA A 1 181 ? -1.374 18.635 -15.157 1.00 74.19 181 ALA A CA 1
ATOM 1382 C C . ALA A 1 181 ? -2.128 18.151 -16.419 1.00 74.19 181 ALA A C 1
ATOM 1384 O O . ALA A 1 181 ? -2.895 18.915 -17.009 1.00 74.19 181 ALA A O 1
ATOM 1385 N N . LYS A 1 182 ? -1.984 16.873 -16.795 1.00 76.88 182 LYS A N 1
ATOM 1386 C CA . LYS A 1 182 ? -2.775 16.240 -17.851 1.00 76.88 182 LYS A CA 1
ATOM 1387 C C . LYS A 1 182 ? -3.971 15.513 -17.253 1.00 76.88 182 LYS A C 1
ATOM 1389 O O . LYS A 1 182 ? -3.828 14.481 -16.592 1.00 76.88 182 LYS A O 1
ATOM 1394 N N . THR A 1 183 ? -5.158 16.053 -17.494 1.00 76.75 183 THR A N 1
ATOM 1395 C CA . THR A 1 183 ? -6.416 15.474 -17.016 1.00 76.75 183 THR A CA 1
ATOM 1396 C C . THR A 1 183 ? -6.903 14.379 -17.959 1.00 76.75 183 THR A C 1
ATOM 1398 O O . THR A 1 183 ? -6.850 14.514 -19.184 1.00 76.75 183 THR A O 1
ATOM 1401 N N . ARG A 1 184 ? -7.418 13.278 -17.405 1.00 79.38 184 ARG A N 1
ATOM 1402 C CA . ARG A 1 184 ? -8.112 12.256 -18.203 1.00 79.38 184 ARG A CA 1
ATOM 1403 C C . ARG A 1 184 ? -9.496 12.740 -18.645 1.00 79.38 184 ARG A C 1
ATOM 1405 O O . ARG A 1 184 ? -10.227 13.328 -17.859 1.00 79.38 184 ARG A O 1
ATOM 1412 N N . ARG A 1 185 ? -9.864 12.439 -19.898 1.00 79.50 185 ARG A N 1
ATOM 1413 C CA . ARG A 1 185 ? -11.151 12.842 -20.503 1.00 79.50 185 ARG A CA 1
ATOM 1414 C C . ARG A 1 185 ? -12.368 12.113 -19.928 1.00 79.50 185 ARG A C 1
ATOM 1416 O O . ARG A 1 185 ? -13.473 12.622 -20.041 1.00 79.50 185 ARG A O 1
ATOM 1423 N N . SER A 1 186 ? -12.175 10.940 -19.324 1.00 79.06 186 SER A N 1
ATOM 1424 C CA . SER A 1 186 ? -13.251 10.159 -18.716 1.00 79.06 186 SER A CA 1
ATOM 1425 C C . SER A 1 186 ? -12.958 9.845 -17.247 1.00 79.06 186 SER A C 1
ATOM 1427 O O . SER A 1 186 ? -11.798 9.587 -16.888 1.00 79.06 186 SER A O 1
ATOM 1429 N N . PRO A 1 187 ? -13.991 9.839 -16.385 1.00 76.00 187 PRO A N 1
ATOM 1430 C CA . PRO A 1 187 ? -13.876 9.297 -15.040 1.00 76.00 187 PRO A CA 1
ATOM 1431 C C . PRO A 1 187 ? -13.415 7.840 -15.109 1.00 76.00 187 PRO A C 1
ATOM 1433 O O . PRO A 1 187 ? -13.948 7.048 -15.885 1.00 76.00 187 PRO A O 1
ATOM 1436 N N . ARG A 1 188 ? -12.427 7.469 -14.295 1.00 78.06 188 ARG A N 1
ATOM 1437 C CA . ARG A 1 188 ? -12.036 6.067 -14.118 1.00 78.06 188 ARG A CA 1
ATOM 1438 C C . ARG A 1 188 ? -12.414 5.584 -12.729 1.00 78.06 188 ARG A C 1
ATOM 1440 O O . ARG A 1 188 ? -12.454 6.357 -11.768 1.00 78.06 188 ARG A O 1
ATOM 1447 N N . GLN A 1 189 ? -12.675 4.285 -12.622 1.00 79.00 189 GLN A N 1
ATOM 1448 C CA . GLN A 1 189 ? -12.701 3.633 -11.323 1.00 79.00 189 GLN A CA 1
ATOM 1449 C C . GLN A 1 189 ? -11.319 3.802 -10.678 1.00 79.00 189 GLN A C 1
ATOM 1451 O O . GLN A 1 189 ? -10.292 3.683 -11.339 1.00 79.00 189 GLN A O 1
ATOM 1456 N N . TYR A 1 190 ? -11.311 4.160 -9.396 1.00 72.25 190 TYR A N 1
ATOM 1457 C CA . TYR A 1 190 ? -10.074 4.229 -8.625 1.00 72.25 190 TYR A CA 1
ATOM 1458 C C . TYR A 1 190 ? -9.832 2.829 -8.073 1.00 72.25 190 TYR A C 1
ATOM 1460 O O . TYR A 1 190 ? -10.696 2.311 -7.363 1.00 72.25 190 TYR A O 1
ATOM 1468 N N . ASP A 1 191 ? -8.688 2.230 -8.386 1.00 67.88 191 ASP A N 1
ATOM 1469 C CA . ASP A 1 191 ? -8.427 0.812 -8.103 1.00 67.88 191 ASP A CA 1
ATOM 1470 C C . ASP A 1 191 ? -8.348 0.481 -6.602 1.00 67.88 191 ASP A C 1
ATOM 1472 O O . ASP A 1 191 ? -8.425 -0.683 -6.220 1.00 67.88 191 ASP A O 1
ATOM 1476 N N . LEU A 1 192 ? -8.217 1.490 -5.729 1.00 69.75 192 LEU A N 1
ATOM 1477 C CA . LEU A 1 192 ? -7.863 1.306 -4.316 1.00 69.75 192 LEU A CA 1
ATOM 1478 C C . LEU A 1 192 ? -8.760 2.089 -3.343 1.00 69.75 192 LEU A C 1
ATOM 1480 O O . LEU A 1 192 ? -8.317 2.504 -2.276 1.00 69.75 192 LEU A O 1
ATOM 1484 N N . ARG A 1 193 ? -10.050 2.262 -3.674 1.00 67.25 193 ARG A N 1
ATOM 1485 C CA . ARG A 1 193 ? -11.019 3.020 -2.843 1.00 67.25 193 ARG A CA 1
ATOM 1486 C C . ARG A 1 193 ? -11.178 2.493 -1.412 1.00 67.25 193 ARG A C 1
ATOM 1488 O O . ARG A 1 193 ? -11.585 3.249 -0.536 1.00 67.25 193 ARG A O 1
ATOM 1495 N N . ILE A 1 194 ? -10.916 1.206 -1.190 1.00 64.06 194 ILE A N 1
ATOM 1496 C CA . ILE A 1 194 ? -11.173 0.529 0.090 1.00 64.06 194 ILE A CA 1
ATOM 1497 C C . ILE A 1 194 ? -10.008 0.725 1.070 1.00 64.06 194 ILE A C 1
ATOM 1499 O O . ILE A 1 194 ? -10.206 0.703 2.285 1.00 64.06 194 ILE A O 1
ATOM 1503 N N . PHE A 1 195 ? -8.798 0.973 0.568 1.00 58.19 195 PHE A N 1
ATOM 1504 C CA . PHE A 1 195 ? -7.641 1.158 1.432 1.00 58.19 195 PHE A CA 1
ATOM 1505 C C . PHE A 1 195 ? -7.653 2.547 2.075 1.00 58.19 195 PHE A C 1
ATOM 1507 O O . PHE A 1 195 ? -8.089 3.536 1.482 1.00 58.19 195 PHE A O 1
ATOM 1514 N N . LEU A 1 196 ? -7.182 2.618 3.324 1.00 59.59 196 LEU A N 1
ATOM 1515 C CA . LEU A 1 196 ? -6.976 3.867 4.057 1.00 59.59 196 LEU A CA 1
ATOM 1516 C C . LEU A 1 196 ? -5.927 4.728 3.324 1.00 59.59 196 LEU A C 1
ATOM 1518 O O . LEU A 1 196 ? -4.736 4.669 3.605 1.00 59.59 196 LEU A O 1
ATOM 1522 N N . GLY A 1 197 ? -6.389 5.521 2.361 1.00 51.09 197 GLY A N 1
ATOM 1523 C CA . GLY A 1 197 ? -5.603 6.457 1.566 1.00 51.09 197 GLY A CA 1
ATOM 1524 C C . GLY A 1 197 ? -6.557 7.365 0.793 1.00 51.09 197 GLY A C 1
ATOM 1525 O O . GLY A 1 197 ? -7.175 6.945 -0.177 1.00 51.09 197 GLY A O 1
ATOM 1526 N N . GLY A 1 198 ? -6.747 8.592 1.283 1.00 45.62 198 GLY A N 1
ATOM 1527 C CA . GLY A 1 198 ? -7.737 9.577 0.822 1.00 45.62 198 GLY A CA 1
ATOM 1528 C C . GLY A 1 198 ? -7.840 9.772 -0.699 1.00 45.62 198 GLY A C 1
ATOM 1529 O O . GLY A 1 198 ? -7.010 10.488 -1.236 1.00 45.62 198 GLY A O 1
ATOM 1530 N N . MET A 1 199 ? -8.883 9.238 -1.354 1.00 53.78 199 MET A N 1
ATOM 1531 C CA . MET A 1 199 ? -9.351 9.543 -2.726 1.00 53.78 199 MET A CA 1
ATOM 1532 C C . MET A 1 199 ? -10.862 9.304 -2.922 1.00 53.78 199 MET A C 1
ATOM 1534 O O . MET A 1 199 ? -11.295 8.184 -3.196 1.00 53.78 199 MET A O 1
ATOM 1538 N N . ARG A 1 200 ? -11.704 10.343 -2.779 1.00 45.19 200 ARG A N 1
ATOM 1539 C CA . ARG A 1 200 ? -13.147 10.240 -3.084 1.00 45.19 200 ARG A CA 1
ATOM 1540 C C . ARG A 1 200 ? -13.449 11.010 -4.351 1.00 45.19 200 ARG A C 1
ATOM 1542 O O . ARG A 1 200 ? -13.095 12.174 -4.474 1.00 45.19 200 ARG A O 1
ATOM 1549 N N . CYS A 1 201 ? -14.210 10.371 -5.223 1.00 44.44 201 CYS A N 1
ATOM 1550 C CA . CYS A 1 201 ? -15.121 11.064 -6.113 1.00 44.44 201 CYS A CA 1
ATOM 1551 C C . CYS A 1 201 ? -16.490 10.988 -5.428 1.00 44.44 201 CYS A C 1
ATOM 1553 O O . CYS A 1 201 ? -17.042 9.898 -5.274 1.00 44.44 201 CYS A O 1
ATOM 1555 N N . SER A 1 202 ? -16.983 12.106 -4.893 1.00 47.94 202 SER A N 1
ATOM 1556 C CA . SER A 1 202 ? -18.404 12.223 -4.559 1.00 47.94 202 SER A CA 1
ATOM 1557 C C . SER A 1 202 ? -19.206 12.093 -5.851 1.00 47.94 202 SER A C 1
ATOM 1559 O O . SER A 1 202 ? -18.720 12.510 -6.901 1.00 47.94 202 SER A O 1
ATOM 1561 N N . VAL A 1 203 ? -20.414 11.531 -5.777 1.00 46.84 203 VAL A N 1
ATOM 1562 C CA . VAL A 1 203 ? -21.398 11.551 -6.866 1.00 46.84 203 VAL A CA 1
ATOM 1563 C C . VAL A 1 203 ? -21.656 13.014 -7.224 1.00 46.84 203 VAL A C 1
ATOM 1565 O O . VAL A 1 203 ? -22.467 13.688 -6.598 1.00 46.84 203 VAL A O 1
ATOM 1568 N N . CYS A 1 204 ? -20.886 13.547 -8.167 1.00 51.09 204 CYS A N 1
ATOM 1569 C CA . CYS A 1 204 ? -21.156 14.853 -8.721 1.00 51.09 204 CYS A CA 1
ATOM 1570 C C . CYS A 1 204 ? -22.254 14.673 -9.758 1.00 51.09 204 CYS A C 1
ATOM 1572 O O . CYS A 1 204 ? -22.052 13.976 -10.755 1.00 51.09 204 CYS A O 1
ATOM 1574 N N . ARG A 1 205 ? -23.375 15.368 -9.578 1.00 56.03 205 ARG A N 1
ATOM 1575 C CA . ARG A 1 205 ? -24.139 15.837 -10.734 1.00 56.03 205 ARG A CA 1
ATOM 1576 C C . ARG A 1 205 ? -23.188 16.757 -11.514 1.00 56.03 205 ARG A C 1
ATOM 1578 O O . ARG A 1 205 ? -22.817 17.802 -11.003 1.00 56.03 205 ARG A O 1
ATOM 1585 N N . HIS A 1 206 ? -22.677 16.278 -12.650 1.00 62.38 206 HIS A N 1
ATOM 1586 C CA . HIS A 1 206 ? -21.747 16.968 -13.558 1.00 62.38 206 HIS A CA 1
ATOM 1587 C C . HIS A 1 206 ? -20.598 17.761 -12.897 1.00 62.38 206 HIS A C 1
ATOM 1589 O O . HIS A 1 206 ? -20.581 18.986 -12.910 1.00 62.38 206 HIS A O 1
ATOM 1595 N N . CYS A 1 207 ? -19.573 17.070 -12.384 1.00 69.06 207 CYS A N 1
ATOM 1596 C CA . CYS A 1 207 ? -18.280 17.729 -12.166 1.00 69.06 207 CYS A CA 1
ATOM 1597 C C . CYS A 1 207 ? -17.575 17.884 -13.523 1.00 69.06 207 CYS A C 1
ATOM 1599 O O . CYS A 1 207 ? -17.221 16.879 -14.143 1.00 69.06 207 CYS A O 1
ATOM 1601 N N . SER A 1 208 ? -17.377 19.122 -13.983 1.00 77.75 208 SER A N 1
ATOM 1602 C CA . SER A 1 208 ? -16.606 19.403 -15.199 1.00 77.75 208 SER A CA 1
ATOM 1603 C C . SER A 1 208 ? -15.161 18.902 -15.051 1.00 77.75 208 SER A C 1
ATOM 1605 O O . SER A 1 208 ? -14.575 19.063 -13.974 1.00 77.75 208 SER A O 1
ATOM 1607 N N . PRO A 1 209 ? -14.570 18.293 -16.097 1.00 81.38 209 PRO A N 1
ATOM 1608 C CA . PRO A 1 209 ? -13.170 17.890 -16.083 1.00 81.38 209 PRO A CA 1
ATOM 1609 C C . PRO A 1 209 ? -12.261 19.073 -15.784 1.00 81.38 209 PRO A C 1
ATOM 1611 O O . PRO A 1 209 ? -12.406 20.137 -16.382 1.00 81.38 209 PRO A O 1
ATOM 1614 N N . SER A 1 210 ? -11.303 18.871 -14.874 1.00 81.69 210 SER A N 1
ATOM 1615 C CA . SER A 1 210 ? -10.227 19.835 -14.653 1.00 81.69 210 SER A CA 1
ATOM 1616 C C . SER A 1 210 ? -9.550 20.109 -15.995 1.00 81.69 210 SER A C 1
ATOM 1618 O O . SER A 1 210 ? -9.180 19.149 -16.685 1.00 81.69 210 SER A O 1
ATOM 1620 N N . PRO A 1 211 ? -9.360 21.367 -16.399 1.00 84.38 211 PRO A N 1
ATOM 1621 C CA . PRO A 1 211 ? -8.710 21.630 -17.666 1.00 84.38 211 PRO A CA 1
ATOM 1622 C C . PRO A 1 211 ? -7.281 21.086 -17.665 1.00 84.38 211 PRO A C 1
ATOM 1624 O O . PRO A 1 211 ? -6.595 21.091 -16.644 1.00 84.38 211 PRO A O 1
ATOM 1627 N N . SER A 1 212 ? -6.841 20.583 -18.817 1.00 87.88 212 SER A N 1
ATOM 1628 C CA . SER A 1 212 ? -5.448 20.183 -19.002 1.00 87.88 212 SER A CA 1
ATOM 1629 C C . SER A 1 212 ? -4.620 21.427 -19.307 1.00 87.88 212 SER A C 1
ATOM 1631 O O . SER A 1 212 ? -4.916 22.141 -20.272 1.00 87.88 212 SER A O 1
ATOM 1633 N N . VAL A 1 213 ? -3.567 21.657 -18.524 1.00 85.56 213 VAL A N 1
ATOM 1634 C CA . VAL A 1 213 ? -2.593 22.724 -18.802 1.00 85.56 213 VAL A CA 1
ATOM 1635 C C . VAL A 1 213 ? -1.932 22.421 -20.150 1.00 85.56 213 VAL A C 1
ATOM 1637 O O . VAL A 1 213 ? -1.532 21.283 -20.398 1.00 85.56 213 VAL A O 1
ATOM 1640 N N . GLY A 1 214 ? -1.908 23.406 -21.052 1.00 88.88 214 GLY A N 1
ATOM 1641 C CA . GLY A 1 214 ? -1.367 23.278 -22.410 1.00 88.88 214 GLY A CA 1
ATOM 1642 C C . GLY A 1 214 ? -2.335 22.774 -23.485 1.00 88.88 214 GLY A C 1
ATOM 1643 O O . GLY A 1 214 ? -1.998 22.852 -24.659 1.00 88.88 214 GLY A O 1
ATOM 1644 N N . ALA A 1 215 ? -3.534 22.292 -23.131 1.00 88.62 215 ALA A N 1
ATOM 1645 C CA . ALA A 1 215 ? -4.556 21.934 -24.128 1.00 88.62 215 ALA A CA 1
ATOM 1646 C C . ALA A 1 215 ? -5.777 22.863 -24.105 1.00 88.62 215 ALA A C 1
ATOM 1648 O O . ALA A 1 215 ? -6.360 23.111 -25.153 1.00 88.62 215 ALA A O 1
ATOM 1649 N N . GLY A 1 216 ? -6.184 23.344 -22.923 1.00 87.12 216 GLY A N 1
ATOM 1650 C CA . GLY A 1 216 ? -7.342 24.240 -22.777 1.00 87.12 216 GLY A CA 1
ATOM 1651 C C . GLY A 1 216 ? -7.006 25.649 -22.290 1.00 87.12 216 GLY A C 1
ATOM 1652 O O . GLY A 1 216 ? -7.837 26.539 -22.409 1.00 87.12 216 GLY A O 1
ATOM 1653 N N . PHE A 1 217 ? -5.810 25.848 -21.732 1.00 88.19 217 PHE A N 1
ATOM 1654 C CA . PHE A 1 217 ? -5.348 27.121 -21.181 1.00 88.19 217 PHE A CA 1
ATOM 1655 C C . PHE A 1 217 ? -3.898 27.359 -21.610 1.00 88.19 217 PHE A C 1
ATOM 1657 O O . PHE A 1 217 ? -3.142 26.377 -21.698 1.00 88.19 217 PHE A O 1
ATOM 1664 N N . PRO A 1 218 ? -3.503 28.622 -21.863 1.00 89.94 218 PRO A N 1
ATOM 1665 C CA . PRO A 1 218 ? -2.113 28.960 -22.130 1.00 89.94 218 PRO A CA 1
ATOM 1666 C C . PRO A 1 218 ? -1.233 28.501 -20.965 1.00 89.94 218 PRO A C 1
ATOM 1668 O O . PRO A 1 218 ? -1.640 28.534 -19.802 1.00 89.94 218 PRO A O 1
ATOM 1671 N N . VAL A 1 219 ? -0.036 28.017 -21.289 1.00 90.94 219 VAL A N 1
ATOM 1672 C CA . VAL A 1 219 ? 0.922 27.571 -20.278 1.00 90.94 219 VAL A CA 1
ATOM 1673 C C . VAL A 1 219 ? 1.573 28.805 -19.669 1.00 90.94 219 VAL A C 1
ATOM 1675 O O . VAL A 1 219 ? 2.357 29.478 -20.328 1.00 90.94 219 VAL A O 1
ATOM 1678 N N . ASP A 1 220 ? 1.252 29.081 -18.411 1.00 91.19 220 ASP A N 1
ATOM 1679 C CA . ASP A 1 220 ? 1.903 30.119 -17.620 1.00 91.19 220 ASP A CA 1
ATOM 1680 C C . ASP A 1 220 ? 2.781 29.468 -16.544 1.00 91.19 220 ASP A C 1
ATOM 1682 O O . ASP A 1 220 ? 2.280 28.807 -15.626 1.00 91.19 220 ASP A O 1
ATOM 1686 N N . ALA A 1 221 ? 4.096 29.662 -16.666 1.00 91.94 221 ALA A N 1
ATOM 1687 C CA . ALA A 1 221 ? 5.095 29.117 -15.752 1.00 91.94 221 ALA A CA 1
ATOM 1688 C C . ALA A 1 221 ? 4.947 29.651 -14.317 1.00 91.94 221 ALA A C 1
ATOM 1690 O O . ALA A 1 221 ? 5.314 28.948 -13.374 1.00 91.94 221 ALA A O 1
ATOM 1691 N N . SER A 1 222 ? 4.373 30.847 -14.138 1.00 91.38 222 SER A N 1
ATOM 1692 C CA . SER A 1 222 ? 4.096 31.409 -12.812 1.00 91.38 222 SER A CA 1
ATOM 1693 C C . SER A 1 222 ? 2.931 30.690 -12.117 1.00 91.38 222 SER A C 1
ATOM 1695 O O . SER A 1 222 ? 2.938 30.515 -10.898 1.00 91.38 222 SER A O 1
ATOM 1697 N N . SER A 1 223 ? 1.971 30.181 -12.899 1.00 88.44 223 SER A N 1
ATOM 1698 C CA . SER A 1 223 ? 0.804 29.444 -12.399 1.00 88.44 223 SER A CA 1
ATOM 1699 C C . SER A 1 223 ? 1.072 27.949 -12.177 1.00 88.44 223 SER A C 1
ATOM 1701 O O . SER A 1 223 ? 0.526 27.340 -11.251 1.00 88.44 223 SER A O 1
ATOM 1703 N N . CYS A 1 224 ? 1.900 27.329 -13.027 1.00 86.81 224 CYS A N 1
ATOM 1704 C CA . CYS A 1 224 ? 2.109 25.886 -13.036 1.00 86.81 224 CYS A CA 1
ATOM 1705 C C . CYS A 1 224 ? 3.557 25.523 -13.390 1.00 86.81 224 CYS A C 1
ATOM 1707 O O . CYS A 1 224 ? 3.920 25.357 -14.553 1.00 86.81 224 CYS A O 1
ATOM 1709 N N . GLY A 1 225 ? 4.383 25.329 -12.361 1.00 88.38 225 GLY A N 1
ATOM 1710 C CA . GLY A 1 225 ? 5.726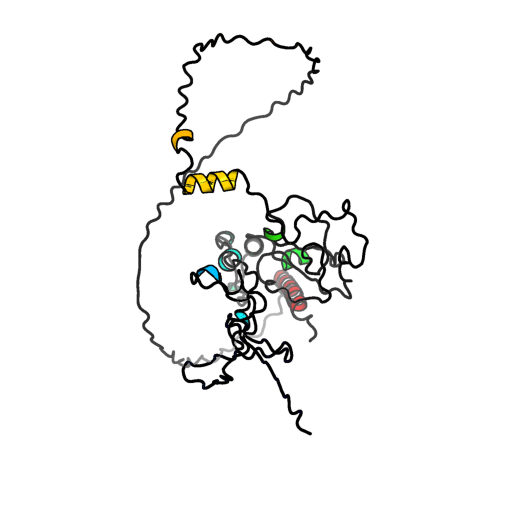 24.774 -12.521 1.00 88.38 225 GLY A CA 1
ATOM 1711 C C . GLY A 1 225 ? 5.699 23.249 -12.662 1.00 88.38 225 GLY A C 1
ATOM 1712 O O . GLY A 1 225 ? 5.397 22.530 -11.700 1.00 88.38 225 GLY A O 1
ATOM 1713 N N . PHE A 1 226 ? 6.052 22.729 -13.841 1.00 87.19 226 PHE A N 1
ATOM 1714 C CA . PHE A 1 226 ? 6.282 21.296 -14.028 1.00 87.19 226 PHE A CA 1
ATOM 1715 C C . PHE A 1 226 ? 7.540 20.870 -13.282 1.00 87.19 226 PHE A C 1
ATOM 1717 O O . PHE A 1 226 ? 8.649 21.275 -13.611 1.00 87.19 226 PHE A O 1
ATOM 1724 N N . ARG A 1 227 ? 7.380 19.996 -12.291 1.00 86.12 227 ARG A N 1
ATOM 1725 C CA . ARG A 1 227 ? 8.528 19.499 -11.521 1.00 86.12 227 ARG A CA 1
ATOM 1726 C C . ARG A 1 227 ? 9.263 18.326 -12.161 1.00 86.12 227 ARG A C 1
ATOM 1728 O O . ARG A 1 227 ? 10.289 17.902 -11.649 1.00 86.12 227 ARG A O 1
ATOM 1735 N N . THR A 1 228 ? 8.686 17.763 -13.214 1.00 89.12 228 THR A N 1
ATOM 1736 C CA . THR A 1 228 ? 9.303 16.770 -14.094 1.00 89.12 228 THR A CA 1
ATOM 1737 C C . THR A 1 228 ? 8.725 16.888 -15.474 1.00 89.12 228 THR A C 1
ATOM 1739 O O . THR A 1 228 ? 7.556 17.237 -15.634 1.00 89.12 228 THR A O 1
ATOM 1742 N N . HIS A 1 229 ? 9.522 16.452 -16.430 1.00 90.50 229 HIS A N 1
ATOM 1743 C CA . HIS A 1 229 ? 9.115 16.141 -17.783 1.00 90.50 229 HIS A CA 1
ATOM 1744 C C . HIS A 1 229 ? 9.877 14.887 -18.238 1.00 90.50 229 HIS A C 1
ATOM 1746 O O . HIS A 1 229 ? 10.800 14.453 -17.540 1.00 90.50 229 HIS A O 1
ATOM 1752 N N . PRO A 1 230 ? 9.466 14.251 -19.348 1.00 91.06 230 PRO A N 1
ATOM 1753 C CA . PRO A 1 230 ? 10.227 13.146 -19.918 1.00 91.06 230 PRO A CA 1
ATOM 1754 C C . PRO A 1 230 ? 11.701 13.536 -20.087 1.00 91.06 230 PRO A C 1
ATOM 1756 O O . PRO A 1 230 ? 11.977 14.679 -20.438 1.00 91.06 230 PRO A O 1
ATOM 1759 N N . LEU A 1 231 ? 12.616 12.585 -19.871 1.00 91.31 231 LEU A N 1
ATOM 1760 C CA . LEU A 1 231 ? 14.078 12.751 -19.961 1.00 91.31 231 LEU A CA 1
ATOM 1761 C C . LEU A 1 231 ? 14.767 13.470 -18.785 1.00 91.31 231 LEU A C 1
ATOM 1763 O O . LEU A 1 231 ? 15.982 13.632 -18.834 1.00 91.31 231 LEU A O 1
ATOM 1767 N N . ILE A 1 232 ? 14.044 13.862 -17.727 1.00 90.62 232 ILE A N 1
ATOM 1768 C CA . ILE A 1 232 ? 14.666 14.356 -16.488 1.00 90.62 232 ILE A CA 1
ATOM 1769 C C . ILE A 1 232 ? 14.521 13.348 -15.357 1.00 90.62 232 ILE A C 1
ATOM 1771 O O . ILE A 1 232 ? 13.407 13.049 -14.913 1.00 90.62 232 ILE A O 1
ATOM 1775 N N . ASP A 1 233 ? 15.671 12.943 -14.828 1.00 91.94 233 ASP A N 1
ATOM 1776 C CA . ASP A 1 233 ? 15.794 12.259 -13.549 1.00 91.94 233 ASP A CA 1
ATOM 1777 C C . ASP A 1 233 ? 15.999 13.270 -12.412 1.00 91.94 233 ASP A C 1
ATOM 1779 O O . ASP A 1 233 ? 16.469 14.393 -12.607 1.00 91.94 233 ASP A O 1
ATOM 1783 N N . ALA A 1 234 ? 15.586 12.899 -11.200 1.00 91.00 234 ALA A N 1
ATOM 1784 C CA . ALA A 1 234 ? 15.861 13.721 -10.028 1.00 91.00 234 ALA A CA 1
ATOM 1785 C C . ALA A 1 234 ? 17.356 13.650 -9.688 1.00 91.00 234 ALA A C 1
ATOM 1787 O O . ALA A 1 234 ? 17.942 12.574 -9.757 1.00 91.00 234 ALA A O 1
ATOM 1788 N N . ALA A 1 235 ? 17.948 14.776 -9.282 1.00 92.56 235 ALA A N 1
ATOM 1789 C CA . ALA A 1 235 ? 19.300 14.771 -8.738 1.00 92.56 235 ALA A CA 1
ATOM 1790 C C . ALA A 1 235 ? 19.357 13.926 -7.456 1.00 92.56 235 ALA A C 1
ATOM 1792 O O . ALA A 1 235 ? 18.425 13.960 -6.641 1.00 92.56 235 ALA A O 1
ATOM 1793 N N . ASP A 1 236 ? 20.459 13.201 -7.275 1.00 91.69 236 ASP A N 1
ATOM 1794 C CA . ASP A 1 236 ? 20.728 12.497 -6.029 1.00 91.69 236 ASP A CA 1
ATOM 1795 C C . ASP A 1 236 ? 20.797 13.482 -4.857 1.00 91.69 236 ASP A C 1
ATOM 1797 O O . ASP A 1 236 ? 21.275 14.613 -4.970 1.00 91.69 236 ASP A O 1
ATOM 1801 N N . THR A 1 237 ? 20.308 13.045 -3.700 1.00 92.38 237 THR A N 1
ATOM 1802 C CA . THR A 1 237 ? 20.461 13.814 -2.460 1.00 92.38 237 THR A CA 1
ATOM 1803 C C . THR A 1 237 ? 21.771 13.432 -1.786 1.00 92.38 237 THR A C 1
ATOM 1805 O O . THR A 1 237 ? 22.135 12.258 -1.792 1.00 92.38 237 THR A O 1
ATOM 1808 N N . ALA A 1 238 ? 22.447 14.390 -1.144 1.00 92.06 238 ALA A N 1
ATOM 1809 C CA . ALA A 1 238 ? 23.700 14.129 -0.429 1.00 92.06 238 ALA A CA 1
ATOM 1810 C C . ALA A 1 238 ? 23.575 12.971 0.578 1.00 92.06 238 ALA A C 1
ATOM 1812 O O . ALA A 1 238 ? 24.468 12.138 0.665 1.00 92.06 238 ALA A O 1
ATOM 1813 N N . ALA A 1 239 ? 22.430 12.862 1.264 1.00 91.06 239 ALA A N 1
ATOM 1814 C CA . ALA A 1 239 ? 22.143 11.743 2.159 1.00 91.06 239 ALA A CA 1
ATOM 1815 C C . ALA A 1 239 ? 22.099 10.392 1.421 1.00 91.06 239 ALA A C 1
ATOM 1817 O O . ALA A 1 239 ? 22.701 9.430 1.881 1.00 91.06 239 ALA A O 1
ATOM 1818 N N . HIS A 1 240 ? 21.425 10.313 0.265 1.00 90.44 240 HIS A N 1
ATOM 1819 C CA . HIS A 1 240 ? 21.372 9.086 -0.539 1.00 90.44 240 HIS A CA 1
ATOM 1820 C C . HIS A 1 240 ? 22.758 8.684 -1.059 1.00 90.44 240 HIS A C 1
ATOM 1822 O O . HIS A 1 240 ? 23.113 7.509 -0.989 1.00 90.44 240 HIS A O 1
ATOM 1828 N N . CYS A 1 241 ? 23.561 9.655 -1.510 1.00 90.56 241 CYS A N 1
ATOM 1829 C CA . CYS A 1 241 ? 24.955 9.413 -1.874 1.00 90.56 241 CYS A CA 1
ATOM 1830 C C . CYS A 1 241 ? 25.742 8.877 -0.678 1.00 90.56 241 CYS A C 1
ATOM 1832 O O . CYS A 1 241 ? 26.391 7.849 -0.795 1.00 90.56 241 CYS A O 1
ATOM 1834 N N . TRP A 1 242 ? 25.650 9.527 0.482 1.00 87.69 242 TRP A N 1
ATOM 1835 C CA . TRP A 1 242 ? 26.399 9.119 1.666 1.00 87.69 242 TRP A CA 1
ATOM 1836 C C . TRP A 1 242 ? 26.074 7.679 2.090 1.00 87.69 242 TRP A C 1
ATOM 1838 O O . TRP A 1 242 ? 26.992 6.873 2.197 1.00 87.69 242 TRP A O 1
ATOM 1848 N N . TYR A 1 243 ? 24.789 7.314 2.198 1.00 90.06 243 TYR A N 1
ATOM 1849 C CA . TYR A 1 243 ? 24.380 5.933 2.500 1.00 90.06 243 TYR A CA 1
ATOM 1850 C C . TYR A 1 243 ? 24.881 4.923 1.463 1.00 90.06 243 TYR A C 1
ATOM 1852 O O . TYR A 1 243 ? 25.348 3.850 1.824 1.00 90.06 243 TYR A O 1
ATOM 1860 N N . PHE A 1 244 ? 24.822 5.260 0.171 1.00 91.06 244 PHE A N 1
ATOM 1861 C CA . PHE A 1 244 ? 25.325 4.369 -0.875 1.00 91.06 244 PHE A CA 1
ATOM 1862 C C . PHE A 1 244 ? 26.837 4.134 -0.758 1.00 91.06 244 PHE A C 1
ATOM 1864 O O . PHE A 1 244 ? 27.309 3.023 -0.990 1.00 91.06 244 PHE A O 1
ATOM 1871 N N . TRP A 1 245 ? 27.603 5.173 -0.427 1.00 90.38 245 TRP A N 1
ATOM 1872 C CA . TRP A 1 245 ? 29.056 5.080 -0.284 1.00 90.38 245 TRP A CA 1
ATOM 1873 C C . TRP A 1 245 ? 29.462 4.337 0.990 1.00 90.38 245 TRP A C 1
ATOM 1875 O O . TRP A 1 245 ? 30.449 3.597 0.961 1.00 90.38 245 TRP A O 1
ATOM 1885 N N . ASP A 1 246 ? 28.691 4.499 2.065 1.00 88.38 246 ASP A N 1
ATOM 1886 C CA . ASP A 1 246 ? 28.844 3.761 3.321 1.00 88.38 246 ASP A CA 1
ATOM 1887 C C . ASP A 1 246 ? 28.581 2.258 3.114 1.00 88.38 246 ASP A C 1
ATOM 1889 O O . ASP A 1 246 ? 29.463 1.433 3.356 1.00 88.38 246 ASP A O 1
ATOM 1893 N N . ASP A 1 247 ? 27.450 1.901 2.491 1.00 90.88 247 ASP A N 1
ATOM 1894 C CA . ASP A 1 247 ? 27.090 0.511 2.157 1.00 90.88 247 ASP A CA 1
ATOM 1895 C C . ASP A 1 247 ? 28.108 -0.167 1.221 1.00 90.88 247 ASP A C 1
ATOM 1897 O O . ASP A 1 247 ? 28.280 -1.389 1.233 1.00 90.88 247 ASP A O 1
ATOM 1901 N N . ARG A 1 248 ? 28.782 0.610 0.365 1.00 91.12 248 ARG A N 1
ATOM 1902 C CA . ARG A 1 248 ? 29.819 0.122 -0.560 1.00 91.12 248 ARG A CA 1
ATOM 1903 C C . ARG A 1 248 ? 31.220 0.108 0.049 1.00 91.12 248 ARG A C 1
ATOM 1905 O O . ARG A 1 248 ? 32.169 -0.184 -0.681 1.00 91.12 248 ARG A O 1
ATOM 1912 N N . CYS A 1 249 ? 31.367 0.441 1.332 1.00 77.94 249 CYS A N 1
ATOM 1913 C CA . CYS A 1 249 ? 32.653 0.590 2.022 1.00 77.94 249 CYS A CA 1
ATOM 1914 C C . CYS A 1 249 ? 33.628 1.531 1.291 1.00 77.94 249 CYS A C 1
ATOM 1916 O O . CYS A 1 249 ? 34.843 1.366 1.367 1.00 77.94 249 CYS A O 1
ATOM 1918 N N . THR A 1 250 ? 33.103 2.482 0.516 1.00 74.88 250 THR A N 1
ATOM 1919 C CA . THR A 1 250 ? 33.913 3.466 -0.217 1.00 74.88 250 THR A CA 1
ATOM 1920 C C . THR A 1 250 ? 34.074 4.747 0.600 1.00 74.88 250 THR A C 1
ATOM 1922 O O . THR A 1 250 ? 35.032 5.491 0.402 1.00 74.88 250 THR A O 1
ATOM 1925 N N . ALA A 1 251 ? 33.163 5.000 1.545 1.00 69.00 251 ALA A N 1
ATOM 1926 C CA . ALA A 1 251 ? 33.349 6.039 2.543 1.00 69.00 251 ALA A CA 1
ATOM 1927 C C . ALA A 1 251 ? 34.388 5.576 3.584 1.00 69.00 251 ALA A C 1
ATOM 1929 O O . ALA A 1 251 ? 34.277 4.461 4.099 1.00 69.00 251 ALA A O 1
ATOM 1930 N N . PRO A 1 252 ? 35.400 6.395 3.915 1.00 68.81 252 PRO A N 1
ATOM 1931 C CA . PRO A 1 252 ? 36.303 6.082 5.012 1.00 68.81 252 PRO A CA 1
ATOM 1932 C C . PRO A 1 252 ? 35.498 6.012 6.315 1.00 68.81 252 PRO A C 1
ATOM 1934 O O . PRO A 1 252 ? 34.969 7.016 6.793 1.00 68.81 252 PRO A O 1
ATOM 1937 N N . SER A 1 253 ? 35.423 4.817 6.904 1.00 67.50 253 SER A N 1
ATOM 1938 C CA . SER A 1 253 ? 34.691 4.529 8.146 1.00 67.50 253 SER A CA 1
ATOM 1939 C C . SER A 1 253 ? 35.213 5.301 9.366 1.00 67.50 253 SER A C 1
ATOM 1941 O O . SER A 1 253 ? 34.612 5.265 10.436 1.00 67.50 253 SER A O 1
ATOM 1943 N N . SER A 1 254 ? 36.341 6.003 9.229 1.00 65.94 254 SER A N 1
ATOM 1944 C CA . SER A 1 254 ? 37.044 6.682 10.314 1.00 65.94 254 SER A CA 1
ATOM 1945 C C . SER A 1 254 ? 36.415 8.005 10.757 1.00 65.94 254 SER A C 1
ATOM 1947 O O . SER A 1 254 ? 36.858 8.552 11.762 1.00 65.94 254 SER A O 1
ATOM 1949 N N . TRP A 1 255 ? 35.394 8.534 10.072 1.00 60.22 255 TRP A N 1
ATOM 1950 C CA . TRP A 1 255 ? 34.823 9.837 10.448 1.00 60.22 255 TRP A CA 1
ATOM 1951 C C . TRP A 1 255 ? 33.768 9.793 11.563 1.00 60.22 255 TRP A C 1
ATOM 1953 O O . TRP A 1 255 ? 33.477 10.827 12.156 1.00 60.22 255 TRP A O 1
ATOM 1963 N N . CYS A 1 256 ? 33.232 8.617 11.903 1.00 59.66 256 CYS A N 1
ATOM 1964 C CA . CYS A 1 256 ? 32.303 8.469 13.031 1.00 59.66 256 CYS A CA 1
ATOM 1965 C C . CYS A 1 256 ? 32.999 8.205 14.375 1.00 59.66 256 CYS A C 1
ATOM 1967 O O . CYS A 1 256 ? 32.338 8.231 15.409 1.00 59.66 256 CYS A O 1
ATOM 1969 N N . SER A 1 257 ? 34.320 8.013 14.379 1.00 57.06 257 SER A N 1
ATOM 1970 C CA . SER A 1 257 ? 35.112 7.785 15.594 1.00 57.06 257 SER A CA 1
ATOM 1971 C C . SER A 1 257 ? 35.856 9.043 16.037 1.00 57.06 257 SER A C 1
ATOM 1973 O O . SER A 1 257 ? 36.999 8.967 16.480 1.00 57.06 257 SER A O 1
ATOM 1975 N N . GLY A 1 258 ? 35.221 10.208 15.904 1.00 54.88 258 GLY A N 1
ATOM 1976 C CA . GLY A 1 258 ? 35.680 11.421 16.567 1.00 54.88 258 GLY A CA 1
ATOM 1977 C C . GLY A 1 258 ? 35.430 11.312 18.067 1.00 54.88 258 GLY A C 1
ATOM 1978 O O . GLY A 1 258 ? 34.518 11.950 18.583 1.00 54.88 258 GLY A O 1
ATOM 1979 N N . ASN A 1 259 ? 36.235 10.512 18.769 1.00 54.16 259 ASN A N 1
ATOM 1980 C CA . ASN A 1 259 ? 36.558 10.828 20.152 1.00 54.16 259 ASN A CA 1
ATOM 1981 C C . ASN A 1 259 ? 37.342 12.137 20.078 1.00 54.16 259 ASN A C 1
ATOM 1983 O O . ASN A 1 259 ? 38.549 12.115 19.896 1.00 54.16 259 ASN A O 1
ATOM 1987 N N . GLY A 1 260 ? 36.627 13.260 20.084 1.00 55.06 260 GLY A N 1
ATOM 1988 C CA . GLY A 1 260 ? 37.219 14.557 20.346 1.00 55.06 260 GLY A CA 1
ATOM 1989 C C . GLY A 1 260 ? 37.595 14.581 21.815 1.00 55.06 260 GLY A C 1
ATOM 1990 O O . GLY A 1 260 ? 36.792 14.942 22.667 1.00 55.06 260 GLY A O 1
ATOM 1991 N N . ASP A 1 261 ? 38.802 14.140 22.114 1.00 57.19 261 ASP A N 1
ATOM 1992 C CA . ASP A 1 261 ? 39.571 14.666 23.220 1.00 57.19 261 ASP A CA 1
ATOM 1993 C C . ASP A 1 261 ? 39.685 16.188 23.019 1.00 57.19 261 ASP A C 1
ATOM 1995 O O . ASP A 1 261 ? 40.482 16.686 22.230 1.00 57.19 261 ASP A O 1
ATOM 1999 N N . GLU A 1 262 ? 38.826 16.935 23.720 1.00 63.59 262 GLU A N 1
ATOM 2000 C CA . GLU A 1 262 ? 38.684 18.402 23.702 1.00 63.59 262 GLU A CA 1
ATOM 2001 C C . GLU A 1 262 ? 39.931 19.171 24.196 1.00 63.59 262 GLU A C 1
ATOM 2003 O O . GLU A 1 262 ? 39.830 20.310 24.640 1.00 63.59 262 GLU A O 1
ATOM 2008 N N . ASN A 1 263 ? 41.129 18.586 24.153 1.00 63.00 263 ASN A N 1
ATOM 2009 C CA . ASN A 1 263 ? 42.252 19.050 24.960 1.00 63.00 263 ASN A CA 1
ATOM 2010 C C . ASN A 1 263 ? 43.584 19.097 24.203 1.00 63.00 263 ASN A C 1
ATOM 2012 O O . ASN A 1 263 ? 44.598 18.621 24.700 1.00 63.00 263 ASN A O 1
ATOM 2016 N N . THR A 1 264 ? 43.628 19.688 23.005 1.00 56.53 264 THR A N 1
ATOM 2017 C CA . THR A 1 264 ? 44.890 20.239 22.468 1.00 56.53 264 THR A CA 1
ATOM 2018 C C . THR A 1 264 ? 44.611 21.377 21.486 1.00 56.53 264 THR A C 1
ATOM 2020 O O . THR A 1 264 ? 44.732 21.243 20.271 1.00 56.53 264 THR A O 1
ATOM 2023 N N . ALA A 1 265 ? 44.215 22.529 22.024 1.00 55.06 265 ALA A N 1
ATOM 2024 C CA . ALA A 1 265 ? 44.308 23.802 21.322 1.00 55.06 265 ALA A CA 1
ATOM 2025 C C . ALA A 1 265 ? 45.734 24.354 21.486 1.00 55.06 265 ALA A C 1
ATOM 2027 O O . ALA A 1 265 ? 45.929 25.329 22.199 1.00 55.06 265 ALA A O 1
ATOM 2028 N N . ASP A 1 266 ? 46.723 23.730 20.843 1.00 54.38 266 ASP A N 1
ATOM 2029 C CA . ASP A 1 266 ? 48.067 24.301 20.732 1.00 54.38 266 ASP A CA 1
ATOM 2030 C C . ASP A 1 266 ? 48.421 24.543 19.264 1.00 54.38 266 ASP A C 1
ATOM 2032 O O . ASP A 1 266 ? 48.547 23.632 18.449 1.00 54.38 266 ASP A O 1
ATOM 2036 N N . GLN A 1 267 ? 48.509 25.838 18.959 1.00 53.69 267 GLN A N 1
ATOM 2037 C CA . GLN A 1 267 ? 49.392 26.475 17.986 1.00 53.69 267 GLN A CA 1
ATOM 2038 C C . GLN A 1 267 ? 49.962 25.580 16.874 1.00 53.69 267 GLN A C 1
ATOM 2040 O O . GLN A 1 267 ? 51.054 25.030 16.987 1.00 53.69 267 GLN A O 1
ATOM 2045 N N . VAL A 1 268 ? 49.318 25.607 15.708 1.00 58.66 268 VAL A N 1
ATOM 2046 C CA . VAL A 1 268 ? 50.050 25.479 14.442 1.00 58.66 268 VAL A CA 1
ATOM 2047 C C . VAL A 1 268 ? 50.007 26.838 13.753 1.00 58.66 268 VAL A C 1
ATOM 2049 O O . VAL A 1 268 ? 49.132 27.129 12.939 1.00 58.66 268 VAL A O 1
ATOM 2052 N N . GLN A 1 269 ? 50.959 27.697 14.129 1.00 52.56 269 GLN A N 1
ATOM 2053 C CA . GLN A 1 269 ? 51.383 28.824 13.302 1.00 52.56 269 GLN A CA 1
ATOM 2054 C C . GLN A 1 269 ? 52.019 28.243 12.035 1.00 52.56 269 GLN A C 1
ATOM 2056 O O . GLN A 1 269 ? 53.096 27.658 12.083 1.00 52.56 269 GLN A O 1
ATOM 2061 N N . SER A 1 270 ? 51.337 28.371 10.900 1.00 61.09 270 SER A N 1
ATOM 2062 C CA . SER A 1 270 ? 51.971 28.225 9.592 1.00 61.09 270 SER A CA 1
ATOM 2063 C C . SER A 1 270 ? 52.241 29.616 9.038 1.00 61.09 270 SER A C 1
ATOM 2065 O O . SER A 1 270 ? 51.343 30.275 8.515 1.00 61.09 270 SER A O 1
ATOM 2067 N N . ASP A 1 271 ? 53.490 30.052 9.186 1.00 47.66 271 ASP A N 1
ATOM 2068 C CA . ASP A 1 271 ? 54.060 31.184 8.467 1.00 47.66 271 ASP A CA 1
ATOM 2069 C C . ASP A 1 271 ? 54.146 30.831 6.975 1.00 47.66 271 ASP A C 1
ATOM 2071 O O . ASP A 1 271 ? 54.867 29.919 6.569 1.00 47.66 271 ASP A O 1
ATOM 2075 N N . GLY A 1 272 ? 53.387 31.539 6.141 1.00 55.66 272 GLY A N 1
ATOM 2076 C CA . GLY A 1 272 ? 53.343 31.294 4.701 1.00 55.66 272 GLY A CA 1
ATOM 2077 C C . GLY A 1 272 ? 52.769 32.486 3.948 1.00 55.66 272 GLY A C 1
ATOM 2078 O O . GLY A 1 272 ? 51.564 32.599 3.769 1.00 55.66 272 GLY A O 1
ATOM 2079 N N . ALA A 1 273 ? 53.665 33.388 3.555 1.00 49.41 273 ALA A N 1
ATOM 2080 C CA . ALA A 1 273 ? 53.440 34.687 2.930 1.00 49.41 273 ALA A CA 1
ATOM 2081 C C . ALA A 1 273 ? 52.473 34.709 1.722 1.00 49.41 273 ALA A C 1
ATOM 2083 O O . ALA A 1 273 ? 52.573 33.881 0.819 1.00 49.41 273 ALA A O 1
ATOM 2084 N N . GLY A 1 274 ? 51.621 35.746 1.648 1.00 57.44 274 GLY A N 1
ATOM 2085 C CA . GLY A 1 274 ? 50.822 36.046 0.450 1.00 57.44 274 GLY A CA 1
ATOM 2086 C C . GLY A 1 274 ? 49.716 37.103 0.610 1.00 57.44 274 GLY A C 1
ATOM 2087 O O . GLY A 1 274 ? 48.548 36.757 0.544 1.00 57.44 274 GLY A O 1
ATOM 2088 N N . SER A 1 275 ? 50.103 38.371 0.821 1.00 48.22 275 SER A N 1
ATOM 2089 C CA . SER A 1 275 ? 49.409 39.653 0.516 1.00 48.22 275 SER A CA 1
ATOM 2090 C C . SER A 1 275 ? 47.858 39.717 0.402 1.00 48.22 275 SER A C 1
ATOM 2092 O O . SER A 1 275 ? 47.302 39.181 -0.559 1.00 48.22 275 SER A O 1
ATOM 2094 N N . PRO A 1 276 ? 47.147 40.490 1.260 1.00 54.88 276 PRO A N 1
ATOM 2095 C CA . PRO A 1 276 ? 45.712 40.745 1.116 1.00 54.88 276 PRO A CA 1
ATOM 2096 C C . PRO A 1 276 ? 45.394 42.114 0.477 1.00 54.88 276 PRO A C 1
ATOM 2098 O O . PRO A 1 276 ? 45.981 43.141 0.816 1.00 54.88 276 PRO A O 1
ATOM 2101 N N . VAL A 1 277 ? 44.391 42.137 -0.407 1.00 67.56 277 VAL A N 1
ATOM 2102 C CA . VAL A 1 277 ? 43.687 43.359 -0.833 1.00 67.56 277 VAL A CA 1
ATOM 2103 C C . VAL A 1 277 ? 42.609 43.678 0.203 1.00 67.56 277 VAL A C 1
ATOM 2105 O O . VAL A 1 277 ? 41.695 42.887 0.425 1.00 67.56 277 VAL A O 1
ATOM 2108 N N . SER A 1 278 ? 42.731 44.842 0.837 1.00 45.38 278 SER A N 1
ATOM 2109 C CA . SER A 1 278 ? 41.819 45.348 1.864 1.00 45.38 278 SER A CA 1
ATOM 2110 C C . SER A 1 278 ? 40.450 45.731 1.296 1.00 45.38 278 SER A C 1
ATOM 2112 O O . SER A 1 278 ? 40.352 46.589 0.421 1.00 45.38 278 SER A O 1
ATOM 2114 N N . VAL A 1 279 ? 39.386 45.169 1.871 1.00 69.81 279 VAL A N 1
ATOM 2115 C CA . VAL A 1 279 ? 38.009 45.676 1.763 1.00 69.81 279 VAL A CA 1
ATOM 2116 C C . VAL A 1 279 ? 37.541 46.015 3.184 1.00 69.81 279 VAL A C 1
ATOM 2118 O O . VAL A 1 279 ? 37.691 45.174 4.072 1.00 69.81 279 VAL A O 1
ATOM 2121 N N . PRO A 1 280 ? 37.021 47.228 3.447 1.00 63.78 280 PRO A N 1
ATOM 2122 C CA . PRO A 1 280 ? 36.618 47.626 4.791 1.00 63.78 280 PRO A CA 1
ATOM 2123 C C . PRO A 1 280 ? 35.301 46.935 5.192 1.00 63.78 280 PRO A C 1
ATOM 2125 O O . PRO A 1 280 ? 34.383 46.851 4.370 1.00 63.78 280 PRO A O 1
ATOM 2128 N N . PRO A 1 281 ? 35.163 46.461 6.444 1.00 61.09 281 PRO A N 1
ATOM 2129 C CA . PRO A 1 281 ? 33.934 45.835 6.908 1.00 61.09 281 PRO A CA 1
ATOM 2130 C C . PRO A 1 281 ? 32.868 46.892 7.229 1.00 61.09 281 PRO A C 1
ATOM 2132 O O . PRO A 1 281 ? 33.102 47.853 7.959 1.00 61.09 281 PRO A O 1
ATOM 2135 N N . THR A 1 282 ? 31.678 46.696 6.665 1.00 68.94 282 THR A N 1
ATOM 2136 C CA . THR A 1 282 ? 30.449 47.441 6.976 1.00 68.94 282 THR A CA 1
ATOM 2137 C C . THR A 1 282 ? 29.925 47.037 8.365 1.00 68.94 282 THR A C 1
ATOM 2139 O O . THR A 1 282 ? 29.908 45.841 8.661 1.00 68.94 282 THR A O 1
ATOM 2142 N N . PRO A 1 283 ? 29.477 47.974 9.224 1.00 51.06 283 PRO A N 1
ATOM 2143 C CA . PRO A 1 283 ? 29.001 47.645 10.563 1.00 51.06 283 PRO A CA 1
ATOM 2144 C C . PRO A 1 283 ? 27.565 47.107 10.503 1.00 51.06 283 PRO A C 1
ATOM 2146 O O . PRO A 1 283 ? 26.666 47.770 9.984 1.00 51.06 283 PRO A O 1
ATOM 2149 N N . ALA A 1 284 ? 27.343 45.904 11.035 1.00 61.38 284 ALA A N 1
ATOM 2150 C CA . ALA A 1 284 ? 26.010 45.336 11.206 1.00 61.38 284 ALA A CA 1
ATOM 2151 C C . ALA A 1 284 ? 25.453 45.712 12.585 1.00 61.38 284 ALA A C 1
ATOM 2153 O O . ALA A 1 284 ? 26.073 45.450 13.615 1.00 61.38 284 ALA A O 1
ATOM 2154 N N . ALA A 1 285 ? 24.279 46.342 12.569 1.00 60.50 285 ALA A N 1
ATOM 2155 C CA . ALA A 1 285 ? 23.507 46.720 13.739 1.00 60.50 285 ALA A CA 1
ATOM 2156 C C . ALA A 1 285 ? 22.981 45.484 14.483 1.00 60.50 285 ALA A C 1
ATOM 2158 O O . ALA A 1 285 ? 22.410 44.570 13.886 1.00 60.50 285 ALA A O 1
ATOM 2159 N N . SER A 1 286 ? 23.166 45.497 15.797 1.00 46.03 286 SER A N 1
ATOM 2160 C CA . SER A 1 286 ? 22.578 44.583 16.765 1.00 46.03 286 SER A CA 1
ATOM 2161 C C . SER A 1 286 ? 21.094 44.903 16.976 1.00 46.03 286 SER A C 1
ATOM 2163 O O . SER A 1 286 ? 20.693 46.061 17.078 1.00 46.03 286 SER A O 1
ATOM 2165 N N . THR A 1 287 ? 20.255 43.871 17.065 1.00 65.81 287 THR A N 1
ATOM 2166 C CA . THR A 1 287 ? 18.930 43.978 17.685 1.00 65.81 287 THR A CA 1
ATOM 2167 C C . THR A 1 287 ? 18.771 42.825 18.660 1.00 65.81 287 THR A C 1
ATOM 2169 O O . THR A 1 287 ? 18.792 41.653 18.293 1.00 65.81 287 THR A O 1
ATOM 2172 N N . GLU A 1 288 ? 18.700 43.236 19.913 1.00 47.44 288 GLU A N 1
ATOM 2173 C CA . GLU A 1 288 ? 18.491 42.505 21.150 1.00 47.44 288 GLU A CA 1
ATOM 2174 C C . GLU A 1 288 ? 17.048 41.976 21.189 1.00 47.44 288 GLU A C 1
ATOM 2176 O O . GLU A 1 288 ? 16.109 42.745 20.974 1.00 47.44 288 GLU A O 1
ATOM 2181 N N . ILE A 1 289 ? 16.851 40.678 21.436 1.00 65.44 289 ILE A N 1
ATOM 2182 C CA . ILE A 1 289 ? 15.564 40.149 21.907 1.00 65.44 289 ILE A CA 1
ATOM 2183 C C . ILE A 1 289 ? 15.858 39.095 22.976 1.00 65.44 289 ILE A C 1
ATOM 2185 O O . ILE A 1 289 ? 16.232 37.962 22.670 1.00 65.44 289 ILE A O 1
ATOM 2189 N N . ASP A 1 290 ? 15.675 39.515 24.224 1.00 48.16 290 ASP A N 1
ATOM 2190 C CA . ASP A 1 290 ? 15.535 38.670 25.405 1.00 48.16 290 ASP A CA 1
ATOM 2191 C C . ASP A 1 290 ? 14.245 37.841 25.342 1.00 48.16 290 ASP A C 1
ATOM 2193 O O . ASP A 1 290 ? 13.188 38.319 24.922 1.00 48.16 290 ASP A O 1
ATOM 2197 N N . GLY A 1 291 ? 14.315 36.597 25.817 1.00 64.31 291 GLY A N 1
ATOM 2198 C CA . GLY A 1 291 ? 13.156 35.713 25.919 1.00 64.31 291 GLY A CA 1
ATOM 2199 C C . GLY A 1 291 ? 13.481 34.382 26.586 1.00 64.31 291 GLY A C 1
ATOM 2200 O O . GLY A 1 291 ? 13.596 33.361 25.914 1.00 64.31 291 GLY A O 1
ATOM 2201 N N . ALA A 1 292 ? 13.633 34.417 27.910 1.00 45.09 292 ALA A N 1
ATOM 2202 C CA . ALA A 1 292 ? 13.739 33.265 28.802 1.00 45.09 292 ALA A CA 1
ATOM 2203 C C . ALA A 1 292 ? 12.453 32.410 28.820 1.00 45.09 292 ALA A C 1
ATOM 2205 O O . ALA A 1 292 ? 11.351 32.950 28.704 1.00 45.09 292 ALA A O 1
ATOM 2206 N N . GLY A 1 293 ? 12.581 31.092 29.030 1.00 56.41 293 GLY A N 1
ATOM 2207 C CA . GLY A 1 293 ? 11.427 30.219 29.287 1.00 56.41 293 GLY A CA 1
ATOM 2208 C C . GLY A 1 293 ? 11.694 28.709 29.241 1.00 56.41 293 GLY A C 1
ATOM 2209 O O . GLY A 1 293 ? 11.351 28.065 28.258 1.00 56.41 293 GLY A O 1
ATOM 2210 N N . GLU A 1 294 ? 12.300 28.198 30.316 1.00 58.94 294 GLU A N 1
ATOM 2211 C CA . GLU A 1 294 ? 12.060 26.912 31.014 1.00 58.94 294 GLU A CA 1
ATOM 2212 C C . GLU A 1 294 ? 11.905 25.578 30.237 1.00 58.94 294 GLU A C 1
ATOM 2214 O O . GLU A 1 294 ? 10.864 25.230 29.685 1.00 58.94 294 GLU A O 1
ATOM 2219 N N . GLU A 1 295 ? 12.991 24.799 30.277 1.00 44.50 295 GLU A N 1
ATOM 2220 C CA . GLU A 1 295 ? 13.130 23.477 30.925 1.00 44.50 295 GLU A CA 1
ATOM 2221 C C . GLU A 1 295 ? 11.875 22.591 31.137 1.00 44.50 295 GLU A C 1
ATOM 2223 O O . GLU A 1 295 ? 11.000 22.882 31.948 1.00 44.50 295 GLU A O 1
ATOM 2228 N N . SER A 1 296 ? 11.864 21.401 30.516 1.00 56.75 296 SER A N 1
ATOM 2229 C CA . SER A 1 296 ? 11.294 20.200 31.143 1.00 56.75 296 SER A CA 1
ATOM 2230 C C . SER A 1 296 ? 11.855 18.906 30.540 1.00 56.75 296 SER A C 1
ATOM 2232 O O . SER A 1 296 ? 11.982 18.754 29.324 1.00 56.75 296 SER A O 1
ATOM 2234 N N . ASN A 1 297 ? 12.183 18.015 31.471 1.00 50.00 297 ASN A N 1
ATOM 2235 C CA . ASN A 1 297 ? 13.000 16.811 31.434 1.00 50.00 297 ASN A CA 1
ATOM 2236 C C . ASN A 1 297 ? 12.455 15.599 30.653 1.00 50.00 297 ASN A C 1
ATOM 2238 O O . ASN A 1 297 ? 11.252 15.389 30.521 1.00 50.00 297 ASN A O 1
ATOM 2242 N N . ASP A 1 298 ? 13.428 14.780 30.238 1.00 44.97 298 ASP A N 1
ATOM 2243 C CA . ASP A 1 298 ? 13.500 13.314 30.297 1.00 44.97 298 ASP A CA 1
ATOM 2244 C C . ASP A 1 298 ? 12.322 12.445 29.830 1.00 44.97 298 ASP A C 1
ATOM 2246 O O . ASP A 1 298 ? 11.234 12.427 30.395 1.00 44.97 298 ASP A O 1
ATOM 2250 N N . CYS A 1 299 ? 12.629 11.556 28.878 1.00 53.31 299 CYS A N 1
ATOM 2251 C CA . CYS A 1 299 ? 12.774 10.125 29.179 1.00 53.31 299 CYS A CA 1
ATOM 2252 C C . CYS A 1 299 ? 13.276 9.375 27.930 1.00 53.31 299 CYS A C 1
ATOM 2254 O O . CYS A 1 299 ? 12.513 9.057 27.013 1.00 53.31 299 CYS A O 1
ATOM 2256 N N . GLN A 1 300 ? 14.569 9.039 27.918 1.00 42.06 300 GLN A N 1
ATOM 2257 C CA . GLN A 1 300 ? 15.119 7.985 27.067 1.00 42.06 300 GLN A CA 1
ATOM 2258 C C . GLN A 1 300 ? 14.617 6.623 27.567 1.00 42.06 300 GLN A C 1
ATOM 2260 O O . GLN A 1 300 ? 15.032 6.138 28.615 1.00 42.06 300 GLN A O 1
ATOM 2265 N N . GLY A 1 301 ? 13.728 5.995 26.799 1.00 51.44 301 GLY A N 1
ATOM 2266 C CA . GLY A 1 301 ? 13.370 4.586 26.945 1.00 51.44 301 GLY A CA 1
ATOM 2267 C C . GLY A 1 301 ? 14.066 3.755 25.873 1.00 51.44 301 GLY A C 1
ATOM 2268 O O . GLY A 1 301 ? 13.539 3.590 24.773 1.00 51.44 301 GLY A O 1
ATOM 2269 N N . SER A 1 302 ? 15.253 3.246 26.189 1.00 44.62 302 SER A N 1
ATOM 2270 C CA . SER A 1 302 ? 15.947 2.209 25.432 1.00 44.62 302 SER A CA 1
ATOM 2271 C C . SER A 1 302 ? 15.190 0.886 25.571 1.00 44.62 302 SER A C 1
ATOM 2273 O O . SER A 1 302 ? 15.065 0.344 26.662 1.00 44.62 302 SER A O 1
ATOM 2275 N N . ASN A 1 303 ? 14.677 0.345 24.464 1.00 51.25 303 ASN A N 1
ATOM 2276 C CA . ASN A 1 303 ? 14.207 -1.038 24.423 1.00 51.25 303 ASN A CA 1
ATOM 2277 C C . ASN A 1 303 ? 14.795 -1.755 23.210 1.00 51.25 303 ASN A C 1
ATOM 2279 O O . ASN A 1 303 ? 14.355 -1.612 22.068 1.00 51.25 303 ASN A O 1
ATOM 2283 N N . SER A 1 304 ? 15.827 -2.526 23.522 1.00 44.66 304 SER A N 1
ATOM 2284 C CA . SER A 1 304 ? 16.548 -3.476 22.695 1.00 44.66 304 SER A CA 1
ATOM 2285 C C . SER A 1 304 ? 15.601 -4.575 22.206 1.00 44.66 304 SER A C 1
ATOM 2287 O O . SER A 1 304 ? 15.109 -5.376 22.999 1.00 44.66 304 SER A O 1
ATOM 2289 N N . PHE A 1 305 ? 15.360 -4.655 20.897 1.00 49.12 305 PHE A N 1
ATOM 2290 C CA . PHE A 1 305 ? 14.731 -5.827 20.287 1.00 49.12 305 PHE A CA 1
ATOM 2291 C C . PHE A 1 305 ? 15.813 -6.778 19.766 1.00 49.12 305 PHE A C 1
ATOM 2293 O O . PHE A 1 305 ? 16.341 -6.611 18.668 1.00 49.12 305 PHE A O 1
ATOM 2300 N N . SER A 1 306 ? 16.123 -7.803 20.563 1.00 47.81 306 SER A N 1
ATOM 2301 C CA . SER A 1 306 ? 16.865 -8.981 20.111 1.00 47.81 306 SER A CA 1
ATOM 2302 C C . SER A 1 306 ? 16.023 -9.765 19.103 1.00 47.81 306 SER A C 1
ATOM 2304 O O . SER A 1 306 ? 15.002 -10.362 19.449 1.00 47.81 306 SER A O 1
ATOM 2306 N N . HIS A 1 307 ? 16.465 -9.789 17.847 1.00 44.97 307 HIS A N 1
ATOM 2307 C CA . HIS A 1 307 ? 15.930 -10.672 16.817 1.00 44.97 307 HIS A CA 1
ATOM 2308 C C . HIS A 1 307 ? 16.404 -12.108 17.064 1.00 44.97 307 HIS A C 1
ATOM 2310 O O . HIS A 1 307 ? 17.507 -12.489 16.676 1.00 44.97 307 HIS A O 1
ATOM 2316 N N . HIS A 1 308 ? 15.553 -12.923 17.689 1.00 50.81 308 HIS A N 1
ATOM 2317 C CA . HIS A 1 308 ? 15.734 -14.369 17.710 1.00 50.81 308 HIS A CA 1
ATOM 2318 C C . HIS A 1 308 ? 14.991 -14.996 16.523 1.00 50.81 308 HIS A C 1
ATOM 2320 O O . HIS A 1 308 ? 13.769 -15.145 16.517 1.00 50.81 308 HIS A O 1
ATOM 2326 N N . SER A 1 309 ? 15.754 -15.320 15.484 1.00 44.81 309 SER A N 1
ATOM 2327 C CA . SER A 1 309 ? 15.314 -16.071 14.313 1.00 44.81 309 SER A CA 1
ATOM 2328 C C . SER A 1 309 ? 15.127 -17.542 14.688 1.00 44.81 309 SER A C 1
ATOM 2330 O O . SER A 1 309 ? 16.106 -18.269 14.828 1.00 44.81 309 SER A O 1
ATOM 2332 N N . GLN A 1 310 ? 13.881 -18.002 14.825 1.00 49.44 310 GLN A N 1
ATOM 2333 C CA . GLN A 1 310 ? 13.567 -19.433 14.862 1.00 49.44 310 GLN A CA 1
ATOM 2334 C C . GLN A 1 310 ? 12.843 -19.857 13.584 1.00 49.44 310 GLN A C 1
ATOM 2336 O O . GLN A 1 310 ? 11.717 -19.452 13.296 1.00 49.44 310 GLN A O 1
ATOM 2341 N N . SER A 1 311 ? 13.532 -20.703 12.822 1.00 43.41 311 SER A N 1
ATOM 2342 C CA . SER A 1 311 ? 13.005 -21.493 11.718 1.00 43.41 311 SER A CA 1
ATOM 2343 C C . SER A 1 311 ? 11.936 -22.460 12.218 1.00 43.41 311 SER A C 1
ATOM 2345 O O . SER A 1 311 ? 12.194 -23.212 13.154 1.00 43.41 311 SER A O 1
ATOM 2347 N N . ASN A 1 312 ? 10.787 -22.536 11.549 1.00 55.19 312 ASN A N 1
ATOM 2348 C CA . ASN A 1 312 ? 9.939 -23.716 11.666 1.00 55.19 312 ASN A CA 1
ATOM 2349 C C . ASN A 1 312 ? 9.289 -24.064 10.329 1.00 55.19 312 ASN A C 1
ATOM 2351 O O . ASN A 1 312 ? 8.322 -23.455 9.877 1.00 55.19 312 ASN A O 1
ATOM 2355 N N . SER A 1 313 ? 9.852 -25.102 9.715 1.00 42.88 313 SER A N 1
ATOM 2356 C CA . SER A 1 313 ? 9.194 -25.955 8.739 1.00 42.88 313 SER A CA 1
ATOM 2357 C C . SER A 1 313 ? 8.036 -26.701 9.406 1.00 42.88 313 SER A C 1
ATOM 2359 O O . SER A 1 313 ? 8.260 -27.321 10.444 1.00 42.88 313 SER A O 1
ATOM 2361 N N . ARG A 1 314 ? 6.850 -26.770 8.789 1.00 48.25 314 ARG A N 1
ATOM 2362 C CA . ARG A 1 314 ? 5.987 -27.962 8.905 1.00 48.25 314 ARG A CA 1
ATOM 2363 C C . ARG A 1 314 ? 4.866 -27.994 7.861 1.00 48.25 314 ARG A C 1
ATOM 2365 O O . ARG A 1 314 ? 3.909 -27.237 7.915 1.00 48.25 314 ARG A O 1
ATOM 2372 N N . LYS A 1 315 ? 5.067 -28.911 6.911 1.00 51.38 315 LYS A N 1
ATOM 2373 C CA . LYS A 1 315 ? 4.138 -29.919 6.371 1.00 51.38 315 LYS A CA 1
ATOM 2374 C C . LYS A 1 315 ? 2.638 -29.575 6.336 1.00 51.38 315 LYS A C 1
ATOM 2376 O O . LYS A 1 315 ? 1.943 -29.631 7.341 1.00 51.38 315 LYS A O 1
ATOM 2381 N N . ASN A 1 316 ? 2.162 -29.397 5.103 1.00 47.09 316 ASN A N 1
ATOM 2382 C CA . ASN A 1 316 ? 0.798 -29.670 4.660 1.00 47.09 316 ASN A CA 1
ATOM 2383 C C . ASN A 1 316 ? 0.439 -31.148 4.896 1.00 47.09 316 ASN A C 1
ATOM 2385 O O . ASN A 1 316 ? 1.114 -32.032 4.370 1.00 47.09 316 ASN A O 1
ATOM 2389 N N . SER A 1 317 ? -0.669 -31.411 5.584 1.00 52.66 317 SER A N 1
ATOM 2390 C CA . SER A 1 317 ? -1.436 -32.646 5.420 1.00 52.66 317 SER A CA 1
ATOM 2391 C C . SER A 1 317 ? -2.917 -32.307 5.536 1.00 52.66 317 SER A C 1
ATOM 2393 O O . SER A 1 317 ? -3.391 -31.844 6.570 1.00 52.66 317 SER A O 1
ATOM 2395 N N . GLN A 1 318 ? -3.607 -32.501 4.417 1.00 46.91 318 GLN A N 1
ATOM 2396 C CA . GLN A 1 318 ? -5.053 -32.460 4.258 1.00 46.91 318 GLN A CA 1
ATOM 2397 C C . GLN A 1 318 ? -5.728 -33.446 5.218 1.00 46.91 318 GLN A C 1
ATOM 2399 O O . GLN A 1 318 ? -5.345 -34.612 5.262 1.00 46.91 318 GLN A O 1
ATOM 2404 N N . GLN A 1 319 ? -6.793 -33.020 5.893 1.00 52.97 319 GLN A N 1
ATOM 2405 C CA . GLN A 1 319 ? -7.873 -33.929 6.265 1.00 52.97 319 GLN A CA 1
ATOM 2406 C C . GLN A 1 319 ? -9.183 -33.149 6.375 1.00 52.97 319 GLN A C 1
ATOM 2408 O O . GLN A 1 319 ? -9.406 -32.361 7.289 1.00 52.97 319 GLN A O 1
ATOM 2413 N N . HIS A 1 320 ? -10.039 -33.367 5.379 1.00 51.62 320 HIS A N 1
ATOM 2414 C CA . HIS A 1 320 ? -11.453 -33.039 5.429 1.00 51.62 320 HIS A CA 1
ATOM 2415 C C . HIS A 1 320 ? -12.118 -33.909 6.502 1.00 51.62 320 HIS A C 1
ATOM 2417 O O . HIS A 1 320 ? -12.065 -35.134 6.408 1.00 51.62 320 HIS A O 1
ATOM 2423 N N . GLN A 1 321 ? -12.797 -33.297 7.470 1.00 59.09 321 GLN A N 1
ATOM 2424 C CA . GLN A 1 321 ? -13.840 -33.974 8.236 1.00 59.09 321 GLN A CA 1
ATOM 2425 C C . GLN A 1 321 ? -15.139 -33.178 8.121 1.00 59.09 321 GLN A C 1
ATOM 2427 O O . GLN A 1 321 ? -15.222 -32.001 8.464 1.00 59.09 321 GLN A O 1
ATOM 2432 N N . SER A 1 322 ? -16.132 -33.851 7.545 1.00 57.44 322 SER A N 1
ATOM 2433 C CA . SER A 1 322 ? -17.513 -33.415 7.404 1.00 57.44 322 SER A CA 1
ATOM 2434 C C . SER A 1 322 ? -18.187 -33.466 8.777 1.00 57.44 322 SER A C 1
ATOM 2436 O O . SER A 1 322 ? -18.263 -34.532 9.388 1.00 57.44 322 SER A O 1
ATOM 2438 N N . LEU A 1 323 ? -18.655 -32.317 9.272 1.00 60.50 323 LEU A N 1
ATOM 2439 C CA . LEU A 1 323 ? -19.427 -32.243 10.510 1.00 60.50 323 LEU A CA 1
ATOM 2440 C C . LEU A 1 323 ? -20.884 -32.626 10.212 1.00 60.50 323 LEU A C 1
ATOM 2442 O O . LEU A 1 323 ? -21.616 -31.906 9.531 1.00 60.50 323 LEU A O 1
ATOM 2446 N N . LYS A 1 324 ? -21.286 -33.792 10.714 1.00 63.47 324 LYS A N 1
ATOM 2447 C CA . LYS A 1 324 ? -22.652 -34.314 10.683 1.00 63.47 324 LYS A CA 1
ATOM 2448 C C . LYS A 1 324 ? -23.467 -33.550 11.736 1.00 63.47 324 LYS A C 1
ATOM 2450 O O . LYS A 1 324 ? -23.222 -33.707 12.926 1.00 63.47 324 LYS A O 1
ATOM 2455 N N . MET A 1 325 ? -24.393 -32.695 11.305 1.00 70.25 325 MET A N 1
ATOM 2456 C CA . MET A 1 325 ? -25.318 -31.986 12.199 1.00 70.25 325 MET A CA 1
ATOM 2457 C C . MET A 1 325 ? -26.352 -32.976 12.753 1.00 70.25 325 MET A C 1
ATOM 2459 O O . MET A 1 325 ? -27.236 -33.432 12.026 1.00 70.25 325 MET A O 1
ATOM 2463 N N . THR A 1 326 ? -26.238 -33.324 14.032 1.00 66.00 326 THR A N 1
ATOM 2464 C CA . THR A 1 326 ? -27.270 -34.047 14.782 1.00 66.00 326 THR A CA 1
ATOM 2465 C C . THR A 1 326 ? -28.405 -33.076 15.109 1.00 66.00 326 THR A C 1
ATOM 2467 O O . THR A 1 326 ? -28.186 -32.020 15.696 1.00 66.00 326 THR A O 1
ATOM 2470 N N . LYS A 1 327 ? -29.619 -33.422 14.679 1.00 72.06 327 LYS A N 1
ATOM 2471 C CA . LYS A 1 327 ? -30.856 -32.676 14.923 1.00 72.06 327 LYS A CA 1
ATOM 2472 C C . LYS A 1 327 ? -31.229 -32.811 16.403 1.00 72.06 327 LYS A C 1
ATOM 2474 O O . LYS A 1 327 ? -31.703 -33.865 16.808 1.00 72.06 327 LYS A O 1
ATOM 2479 N N . GLU A 1 328 ? -30.986 -31.771 17.194 1.00 65.00 328 GLU A N 1
ATOM 2480 C CA . GLU A 1 328 ? -31.447 -31.698 18.582 1.00 65.00 328 GLU A CA 1
ATOM 2481 C C . GLU A 1 328 ? -32.926 -31.278 18.603 1.00 65.00 328 GLU A C 1
ATOM 2483 O O . GLU A 1 328 ? -33.323 -30.253 18.040 1.00 65.00 328 GLU A O 1
ATOM 2488 N N . GLU A 1 329 ? -33.757 -32.139 19.181 1.00 70.81 329 GLU A N 1
ATOM 2489 C CA . GLU A 1 329 ? -35.201 -31.987 19.308 1.00 70.81 329 GLU A CA 1
ATOM 2490 C C . GLU A 1 329 ? -35.505 -31.017 20.458 1.00 70.81 329 GLU A C 1
ATOM 2492 O O . GLU A 1 329 ? -35.234 -31.293 21.625 1.00 70.81 329 GLU A O 1
ATOM 2497 N N . ARG A 1 330 ? -36.016 -29.828 20.122 1.00 71.69 330 ARG A N 1
ATOM 2498 C CA . ARG A 1 330 ? -36.337 -28.783 21.099 1.00 71.69 330 ARG A CA 1
ATOM 2499 C C . ARG A 1 330 ? -37.715 -29.071 21.719 1.00 71.69 330 ARG A C 1
ATOM 2501 O O . ARG A 1 330 ? -38.667 -29.243 20.956 1.00 71.69 330 ARG A O 1
ATOM 2508 N N . PRO A 1 331 ? -37.860 -29.088 23.057 1.00 76.19 331 PRO A N 1
ATOM 2509 C CA . PRO A 1 331 ? -39.152 -29.301 23.705 1.00 76.19 331 PRO A CA 1
ATOM 2510 C C . PRO A 1 331 ? -40.145 -28.162 23.397 1.00 76.19 331 PRO A C 1
ATOM 2512 O O . PRO A 1 331 ? -39.723 -27.024 23.152 1.00 76.19 331 PRO A O 1
ATOM 2515 N N . PRO A 1 332 ? -41.461 -28.448 23.395 1.00 78.62 332 PRO A N 1
ATOM 2516 C CA . PRO A 1 332 ? -42.494 -27.471 23.071 1.00 78.62 332 PRO A CA 1
ATOM 2517 C C . PRO A 1 332 ? -42.545 -26.332 24.106 1.00 78.62 332 PRO A C 1
ATOM 2519 O O . PRO A 1 332 ? -42.289 -26.556 25.291 1.00 78.62 332 PRO A O 1
ATOM 2522 N N . PRO A 1 333 ? -42.875 -25.098 23.685 1.00 77.06 333 PRO A N 1
ATOM 2523 C CA . PRO A 1 333 ? -42.906 -23.944 24.574 1.00 77.06 333 PRO A CA 1
ATOM 2524 C C . PRO A 1 333 ? -44.045 -24.051 25.599 1.00 77.06 333 PRO A C 1
ATOM 2526 O O . PRO A 1 333 ? -45.220 -24.118 25.241 1.00 77.06 333 PRO A O 1
ATOM 2529 N N . THR A 1 334 ? -43.691 -24.011 26.884 1.00 75.81 334 THR A N 1
ATOM 2530 C CA . THR A 1 334 ? -44.628 -23.857 28.005 1.00 75.81 334 THR A CA 1
ATOM 2531 C C . THR A 1 334 ? -45.362 -22.518 27.899 1.00 75.81 334 THR A C 1
ATOM 2533 O O . THR A 1 334 ? -44.736 -21.457 27.823 1.00 75.81 334 THR A O 1
ATOM 2536 N N . ALA A 1 335 ? -46.698 -22.572 27.911 1.00 69.44 335 ALA A N 1
ATOM 2537 C CA . ALA A 1 335 ? -47.584 -21.414 27.866 1.00 69.44 335 ALA A CA 1
ATOM 2538 C C . ALA A 1 335 ? -47.233 -20.410 28.978 1.00 69.44 335 ALA A C 1
ATOM 2540 O O . ALA A 1 335 ? -47.418 -20.672 30.165 1.00 69.44 335 ALA A O 1
ATOM 2541 N N . THR A 1 336 ? -46.697 -19.257 28.578 1.00 67.81 336 THR A N 1
ATOM 2542 C CA . THR A 1 336 ? -46.359 -18.147 29.472 1.00 67.81 336 THR A CA 1
ATOM 2543 C C . THR A 1 336 ? -47.468 -17.100 29.408 1.00 67.81 336 THR A C 1
ATOM 2545 O O . THR A 1 336 ? -47.981 -16.796 28.334 1.00 67.81 336 THR A O 1
ATOM 2548 N N . ALA A 1 337 ? -47.831 -16.592 30.586 1.00 74.62 337 ALA A N 1
ATOM 2549 C CA . ALA A 1 337 ? -48.910 -15.654 30.880 1.00 74.62 337 ALA A CA 1
ATOM 2550 C C . ALA A 1 337 ? -49.046 -14.454 29.907 1.00 74.62 337 ALA A C 1
ATOM 2552 O O . ALA A 1 337 ? -48.058 -14.030 29.301 1.00 74.62 337 ALA A O 1
ATOM 2553 N N . PRO A 1 338 ? -50.257 -13.865 29.793 1.00 74.56 338 PRO A N 1
ATOM 2554 C CA . PRO A 1 338 ? -50.542 -12.757 28.883 1.00 74.56 338 PRO A CA 1
ATOM 2555 C C . PRO A 1 338 ? -49.620 -11.545 29.104 1.00 74.56 338 PRO A C 1
ATOM 2557 O O . PRO A 1 338 ? -49.206 -11.270 30.237 1.00 74.56 338 PRO A O 1
ATOM 2560 N N . PRO A 1 339 ? -49.301 -10.797 28.030 1.00 70.06 339 PRO A N 1
ATOM 2561 C CA . PRO A 1 339 ? -48.352 -9.697 28.079 1.00 70.06 339 PRO A CA 1
ATOM 2562 C C . PRO A 1 339 ? -48.844 -8.599 29.026 1.00 70.06 339 PRO A C 1
ATOM 2564 O O . PRO A 1 339 ? -49.907 -8.011 28.833 1.00 70.06 339 PRO A O 1
ATOM 2567 N N . ARG A 1 340 ? -48.030 -8.292 30.044 1.00 69.44 340 ARG A N 1
ATOM 2568 C CA . ARG A 1 340 ? -48.139 -7.023 30.770 1.00 69.44 340 ARG A CA 1
ATOM 2569 C C . ARG A 1 340 ? -47.917 -5.880 29.773 1.00 69.44 340 ARG A C 1
ATOM 2571 O O . ARG A 1 340 ? -47.118 -6.015 28.847 1.00 69.44 340 ARG A O 1
ATOM 2578 N N . SER A 1 341 ? -48.667 -4.800 29.968 1.00 69.75 341 SER A N 1
ATOM 2579 C CA . SER A 1 341 ? -48.735 -3.599 29.129 1.00 69.75 341 SER A CA 1
ATOM 2580 C C . SER A 1 341 ? -47.382 -3.152 28.542 1.00 69.75 341 SER A C 1
ATOM 2582 O O . SER A 1 341 ? -46.343 -3.288 29.197 1.00 69.75 341 SER A O 1
ATOM 2584 N N . PRO A 1 342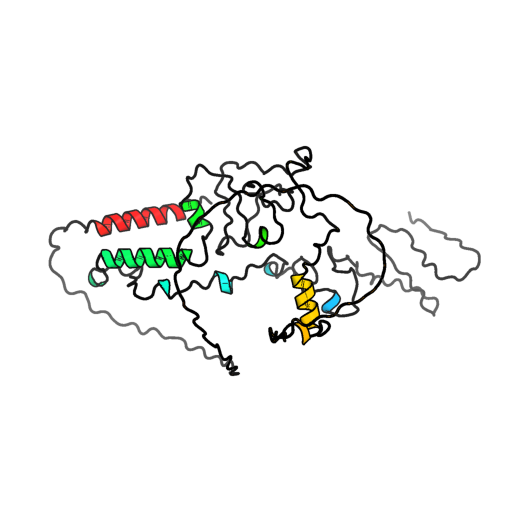 ? -47.372 -2.595 27.312 1.00 71.38 342 PRO A N 1
ATOM 2585 C CA . PRO A 1 342 ? -46.145 -2.186 26.643 1.00 71.38 342 PRO A CA 1
ATOM 2586 C C . PRO A 1 342 ? -45.469 -1.079 27.450 1.00 71.38 342 PRO A C 1
ATOM 2588 O O . PRO A 1 342 ? -45.901 0.072 27.459 1.00 71.38 342 PRO A O 1
ATOM 2591 N N . THR A 1 343 ? -44.387 -1.432 28.139 1.00 75.50 343 THR A N 1
ATOM 2592 C CA . THR A 1 343 ? -43.466 -0.440 28.685 1.00 75.50 343 THR A CA 1
ATOM 2593 C C . THR A 1 343 ? -42.831 0.260 27.482 1.00 75.50 343 THR A C 1
ATOM 2595 O O . THR A 1 343 ? -42.337 -0.440 26.590 1.00 75.50 343 THR A O 1
ATOM 2598 N N . PRO A 1 344 ? -42.866 1.603 27.394 1.00 78.75 344 PRO A N 1
ATOM 2599 C CA . PRO A 1 344 ? -42.267 2.312 26.272 1.00 78.75 344 PRO A CA 1
ATOM 2600 C C . PRO A 1 344 ? -40.804 1.873 26.116 1.00 78.75 344 PRO A C 1
ATOM 2602 O O . PRO A 1 344 ? -40.111 1.702 27.126 1.00 78.75 344 PRO A O 1
ATOM 2605 N N . PRO A 1 345 ? -40.324 1.641 24.879 1.00 74.62 345 PRO A N 1
ATOM 2606 C CA . PRO A 1 345 ? -38.942 1.250 24.664 1.00 74.62 345 PRO A CA 1
ATOM 2607 C C . PRO A 1 345 ? -38.031 2.304 25.303 1.00 74.62 345 PRO A C 1
ATOM 2609 O O . PRO A 1 345 ? -38.319 3.500 25.192 1.00 74.62 345 PRO A O 1
ATOM 2612 N N . PRO A 1 346 ? -36.936 1.897 25.969 1.00 79.69 346 PRO A N 1
ATOM 2613 C CA . PRO A 1 346 ? -36.006 2.856 26.542 1.00 79.69 346 PRO A CA 1
ATOM 2614 C C . PRO A 1 346 ? -35.555 3.818 25.440 1.00 79.69 346 PRO A C 1
ATOM 2616 O O . PRO A 1 346 ? -35.309 3.396 24.308 1.00 79.69 346 PRO A O 1
ATOM 2619 N N . ILE A 1 347 ? -35.443 5.109 25.761 1.00 78.88 347 ILE A N 1
ATOM 2620 C CA . ILE A 1 347 ? -35.088 6.189 24.817 1.00 78.88 347 ILE A CA 1
ATOM 2621 C C . ILE A 1 347 ? -33.853 5.815 23.968 1.00 78.88 347 ILE A C 1
ATOM 2623 O O . ILE A 1 347 ? -33.783 6.116 22.776 1.00 78.88 347 ILE A O 1
ATOM 2627 N N . LEU A 1 348 ? -32.922 5.056 24.555 1.00 73.81 348 LEU A N 1
ATOM 2628 C CA . LEU A 1 348 ? -31.754 4.475 23.891 1.00 73.81 348 LEU A CA 1
ATOM 2629 C C . LEU A 1 348 ? -32.081 3.551 22.706 1.00 73.81 348 LEU A C 1
ATOM 2631 O O . LEU A 1 348 ? -31.421 3.659 21.675 1.00 73.81 348 LEU A O 1
ATOM 2635 N N . CYS A 1 349 ? -33.100 2.691 22.791 1.00 75.44 349 CYS A N 1
ATOM 2636 C CA . CYS A 1 349 ? -33.522 1.838 21.672 1.00 75.44 349 CYS A CA 1
ATOM 2637 C C . CYS A 1 349 ? -34.037 2.668 20.490 1.00 75.44 349 CYS A C 1
ATOM 2639 O O . CYS A 1 349 ? -33.742 2.341 19.338 1.00 75.44 349 CYS A O 1
ATOM 2641 N N . VAL A 1 350 ? -34.758 3.762 20.755 1.00 76.62 350 VAL A N 1
ATOM 2642 C CA . VAL A 1 350 ? -35.258 4.666 19.707 1.00 76.62 350 VAL A CA 1
ATOM 2643 C C . VAL A 1 350 ? -34.097 5.413 19.043 1.00 76.62 350 VAL A C 1
ATOM 2645 O O . VAL A 1 350 ? -34.036 5.484 17.814 1.00 76.62 350 VAL A O 1
ATOM 2648 N N . LEU A 1 351 ? -33.135 5.912 19.827 1.00 79.06 351 LEU A N 1
ATOM 2649 C CA . LEU A 1 351 ? -31.949 6.602 19.307 1.00 79.06 351 LEU A CA 1
ATOM 2650 C C . LEU A 1 351 ? -31.042 5.669 18.490 1.00 79.06 351 LEU A C 1
ATOM 2652 O O . LEU A 1 351 ? -30.643 6.026 17.381 1.00 79.06 351 LEU A O 1
ATOM 2656 N N . LEU A 1 352 ? -30.770 4.455 18.978 1.00 76.94 352 LEU A N 1
ATOM 2657 C CA . LEU A 1 352 ? -29.981 3.450 18.256 1.00 76.94 352 LEU A CA 1
ATOM 2658 C C . LEU A 1 352 ? -30.666 3.007 16.960 1.00 76.94 352 LEU A C 1
ATOM 2660 O O . LEU A 1 352 ? -29.999 2.879 15.934 1.00 76.94 352 LEU A O 1
ATOM 2664 N N . SER A 1 353 ? -31.990 2.836 16.974 1.00 74.31 353 SER A N 1
ATOM 2665 C CA . SER A 1 353 ? -32.758 2.502 15.768 1.00 74.31 353 SER A CA 1
ATOM 2666 C C . SER A 1 353 ? -32.703 3.629 14.737 1.00 74.31 353 SER A C 1
ATOM 2668 O O . SER A 1 353 ? -32.505 3.360 13.554 1.00 74.31 353 SER A O 1
ATOM 2670 N N . ARG A 1 354 ? -32.780 4.896 15.169 1.00 76.75 354 ARG A N 1
ATOM 2671 C CA . ARG A 1 354 ? -32.619 6.059 14.278 1.00 76.75 354 ARG A CA 1
ATOM 2672 C C . ARG A 1 354 ? -31.205 6.166 13.708 1.00 76.75 354 ARG A C 1
ATOM 2674 O O . ARG A 1 354 ? -31.062 6.422 12.516 1.00 76.75 354 ARG A O 1
ATOM 2681 N N . MET A 1 355 ? -30.166 5.909 14.507 1.00 76.12 355 MET A N 1
ATOM 2682 C CA . MET A 1 355 ? -28.785 5.880 14.007 1.00 76.12 355 MET A CA 1
ATOM 2683 C C . MET A 1 355 ? -28.544 4.721 13.029 1.00 76.12 355 MET A C 1
ATOM 2685 O O . MET A 1 355 ? -27.881 4.914 12.011 1.00 76.12 355 MET A O 1
ATOM 2689 N N . ARG A 1 356 ? -29.122 3.538 13.282 1.00 73.06 356 ARG A N 1
ATOM 2690 C CA . ARG A 1 356 ? -29.075 2.395 12.351 1.00 73.06 356 ARG A CA 1
ATOM 2691 C C . ARG A 1 356 ? -29.829 2.686 11.052 1.00 73.06 356 ARG A C 1
ATOM 2693 O O . ARG A 1 356 ? -29.290 2.412 9.986 1.00 73.06 356 ARG A O 1
ATOM 2700 N N . ALA A 1 357 ? -31.018 3.285 11.119 1.00 68.31 357 ALA A N 1
ATOM 2701 C CA . ALA A 1 357 ? -31.780 3.684 9.934 1.00 68.31 357 ALA A CA 1
ATOM 2702 C C . ALA A 1 357 ? -31.018 4.725 9.096 1.00 68.31 357 ALA A C 1
ATOM 2704 O O . ALA A 1 357 ? -30.942 4.591 7.876 1.00 68.31 357 ALA A O 1
ATOM 2705 N N . ALA A 1 358 ? -30.371 5.700 9.744 1.00 67.88 358 ALA A N 1
ATOM 2706 C CA . ALA A 1 358 ? -29.507 6.665 9.068 1.00 67.88 358 ALA A CA 1
ATOM 2707 C C . ALA A 1 358 ? -28.281 5.998 8.414 1.00 67.88 358 ALA A C 1
ATOM 2709 O O . ALA A 1 358 ? -27.899 6.372 7.309 1.00 67.88 358 ALA A O 1
ATOM 2710 N N . ALA A 1 359 ? -27.689 4.980 9.048 1.00 64.12 359 ALA A N 1
ATOM 2711 C CA . ALA A 1 359 ? -26.576 4.225 8.473 1.00 64.12 359 ALA A CA 1
ATOM 2712 C C . ALA A 1 359 ? -27.005 3.324 7.295 1.00 64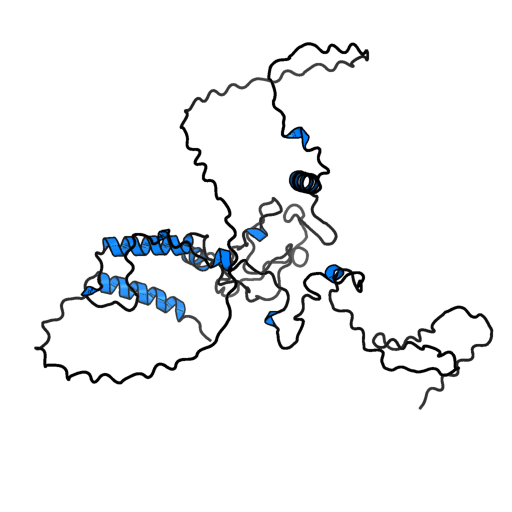.12 359 ALA A C 1
ATOM 2714 O O . ALA A 1 359 ? -26.284 3.239 6.302 1.00 64.12 359 ALA A O 1
ATOM 2715 N N . ALA A 1 360 ? -28.179 2.687 7.371 1.00 57.91 360 ALA A N 1
ATOM 2716 C CA . ALA A 1 360 ? -28.699 1.794 6.332 1.00 57.91 360 ALA A CA 1
ATOM 2717 C C . ALA A 1 360 ? -29.230 2.551 5.101 1.00 57.91 360 ALA A C 1
ATOM 2719 O O . ALA A 1 360 ? -28.968 2.141 3.970 1.00 57.91 360 ALA A O 1
ATOM 2720 N N . ALA A 1 361 ? -29.899 3.694 5.291 1.00 51.81 361 ALA A N 1
ATOM 2721 C CA . ALA A 1 361 ? -30.391 4.527 4.189 1.00 51.81 361 ALA A CA 1
ATOM 2722 C C . ALA A 1 361 ? -29.254 5.052 3.288 1.00 51.81 361 ALA A C 1
ATOM 2724 O O . ALA A 1 361 ? -29.449 5.264 2.094 1.00 51.81 361 ALA A O 1
ATOM 2725 N N . VAL A 1 362 ? -28.042 5.193 3.833 1.00 53.03 362 VAL A N 1
ATOM 2726 C CA . VAL A 1 362 ? -26.846 5.599 3.075 1.00 53.03 362 VAL A CA 1
ATOM 2727 C C . VAL A 1 362 ? -26.281 4.456 2.213 1.00 53.03 362 VAL A C 1
ATOM 2729 O O . VAL A 1 362 ? -25.571 4.726 1.248 1.00 53.03 362 VAL A O 1
ATOM 2732 N N . VAL A 1 363 ? -26.611 3.193 2.507 1.00 54.09 363 VAL A N 1
ATOM 2733 C CA . VAL A 1 363 ? -26.143 2.016 1.747 1.00 54.09 363 VAL A CA 1
ATOM 2734 C C . VAL A 1 363 ? -27.112 1.626 0.622 1.00 54.09 363 VAL A C 1
ATOM 2736 O O . VAL A 1 363 ? -26.672 1.082 -0.386 1.00 54.09 363 VAL A O 1
ATOM 2739 N N . VAL A 1 364 ? -28.405 1.948 0.741 1.00 53.72 364 VAL A N 1
ATOM 2740 C CA . VAL A 1 364 ? -29.442 1.541 -0.234 1.00 53.72 364 VAL A CA 1
ATOM 2741 C C . VAL A 1 364 ? -29.700 2.596 -1.326 1.00 53.72 364 VAL A C 1
ATOM 2743 O O . VAL A 1 364 ? -30.331 2.306 -2.337 1.00 53.72 364 VAL A O 1
ATOM 2746 N N . ALA A 1 365 ? -29.138 3.801 -1.211 1.00 43.72 365 ALA A N 1
ATOM 2747 C CA . ALA A 1 365 ? -29.187 4.811 -2.272 1.00 43.72 365 ALA A CA 1
ATOM 2748 C C . ALA A 1 365 ? -28.089 4.592 -3.340 1.00 43.72 365 ALA A C 1
ATOM 2750 O O . ALA A 1 365 ? -27.240 5.454 -3.569 1.00 43.72 365 ALA A O 1
ATOM 2751 N N . VAL A 1 366 ? -28.099 3.428 -3.992 1.00 45.94 366 VAL A N 1
ATOM 2752 C CA . VAL A 1 366 ? -27.404 3.178 -5.265 1.00 45.94 366 VAL A CA 1
ATOM 2753 C C . VAL A 1 366 ? -28.471 2.698 -6.252 1.00 45.94 366 VAL A C 1
ATOM 2755 O O . VAL A 1 366 ? -28.840 1.527 -6.197 1.00 45.94 366 VAL A O 1
ATOM 2758 N N . PRO A 1 367 ? -29.035 3.573 -7.107 1.00 52.19 367 PRO A N 1
ATOM 2759 C CA . PRO A 1 367 ? -29.821 3.094 -8.236 1.00 52.19 367 PRO A CA 1
ATOM 2760 C C . PRO A 1 367 ? -28.892 2.325 -9.186 1.00 52.19 367 PRO A C 1
ATOM 2762 O O . PRO A 1 367 ? -27.729 2.709 -9.349 1.00 52.19 367 PRO A O 1
ATOM 2765 N N . ALA A 1 368 ? -29.407 1.222 -9.733 1.00 48.88 368 ALA A N 1
ATOM 2766 C CA . ALA A 1 368 ? -28.740 0.412 -10.750 1.00 48.88 368 ALA A CA 1
ATOM 2767 C C . ALA A 1 368 ? -28.330 1.234 -11.981 1.00 48.88 368 ALA A C 1
ATOM 2769 O O . ALA A 1 368 ? -29.038 2.223 -12.292 1.00 48.88 368 ALA A O 1
#

Foldseek 3Di:
DDPPDDDDDDDDDDDDDQPQDDDPPQDGFGFDCDPVNDTDRPPPPPRPPQAPDQQVGPDPPDPPSRPPDVHQAQPDPVCRVNRDDDDDPCVVQVDQDCVLCPPQDDQDPPPPDPVSDDDVVSVVSNVVSVVCSCAVVHDQQVNVVVPDDPVPQFFAFDFPVRPPDDDDDDPGGHLFDADQQAGDPDRDDDPPNPTRTHHDRDPDPDDDTDDRDPPPDDHDCVNGPRPDDPPDDDDDDPVNVVVVCVVVVVPPPCPVPPPPPVPDPDDDDDDDDDDDDDDDDDDDDDDDDDDDDDDDDDDDDDDDDDDDDDDDDDDDDDDDDDDDDDDDDDDDDDDDDDDDDDDDDPPVVVVVVVVVVVVVVVVPPDDD

pLDDT: mean 71.34, std 17.26, range [37.91, 97.31]

Organism: Trypanosoma cruzi (strain CL Brener) (NCBI:txid353153)

Sequence (368 aa):
MHPRLQCSSTDADFFRRGICARFSLQCLFFFCRGGNGWAFVSAAAGCCFLRGDARNGGSSMTLCTKGMGLSPDSHRRRMPWTAEKECVPGVVHGSKGKMVLDGARRVDVECVDRASQVYPLEALRAAVATCEHNTFRGKNIFNWSLRRNQMCSGNGFTARSGRRGRTTRTPLAPSFISVAAKTRRSPRQYDLRIFLGGMRCSVCRHCSPSPSVGAGFPVDASSCGFRTHPLIDAADTAAHCWYFWDDRCTAPSSWCSGNGDENTADQVQSDGAGSPVSVPPTPAASTEIDGAGEESNDCQGSNSFSHHSQSNSRKNSQQHQSLKMTKEERPPPTATAPPRSPTPPPILCVLLSRMRAAAAAVVVAVPA